Protein AF-A0A286PH10-F1 (afdb_monomer_lite)

pLDDT: mean 78.56, std 25.86, range [19.11, 98.31]

Foldseek 3Di:
DAFAWDDAPDDCCVLQVVQVVQKDKKKFWQWAFDADDLLAKKFLYWHWDFPPDDQDWDQADADPDLQDAPDHDTHGWFWGTKDFCVLVVVADAPPQFGIKTKTWRLGAHPQFGDIGIDIDTDNPPDPRIDGDDGDDGPSRALLSRFHITHTNIDIDMATDALPPPPVSCVVCVVSQVVCCVVPVDHCRQENHGFDAKMAFHDDDDPDRDDFDAAPPPRHTAGAGIEHAQWRHDPRHCVGRQTPVLADPDDGLVPDDPVSSCSRTGRPSSPPPPPDDDDDPDDPDDPPPPPDDDRDRDQPQHQPDPPPPCPDDDDDDDDDDGHGYGYHYDDDDDDD

InterPro domains:
  IPR035948 YwqG-like superfamily [SSF103032] (17-231)

Secondary structure (DSSP, 8-state):
----PPPPSS-HHHH-GGGGGG-EEEEE---EE----TTS-EESS--EEETTSPPPEE-S---SSTTS-SSSSPEEPEEEEEEEGGG-TTS-PPTT--EEEEEEESS--TTTSS-EEEEEEE-TT-TTEEEPP----TT--GGGSPPPEE---EEEEE--STTS-HHHHHHHHHHHHHHHHHHS--IIIIISSPPSSEEES-PPPSSS----B-TTT-PBPEEEEEEES-SS-TTTHHHHS-GGGS-SSS-GGGS-HHHHHHHHS-GGGGTTSSS----S---SS-SS------PPPP-------------------------EEEEEE------

Organism: Streptomyces olivochromogenes (NCBI:txid1963)

Structure (mmCIF, N/CA/C/O backbone):
data_AF-A0A286PH10-F1
#
_entry.id   AF-A0A286PH10-F1
#
loop_
_atom_site.group_PDB
_atom_site.id
_atom_site.type_symbol
_atom_site.label_atom_id
_atom_site.label_alt_id
_atom_site.label_comp_id
_atom_site.label_asym_id
_atom_site.label_entity_id
_atom_site.label_seq_id
_atom_site.pdbx_PDB_ins_code
_atom_site.Cartn_x
_atom_site.Cartn_y
_atom_site.Cartn_z
_atom_site.occupancy
_atom_site.B_iso_or_equiv
_atom_site.auth_seq_id
_atom_site.auth_comp_id
_atom_site.auth_asym_id
_atom_site.auth_atom_id
_atom_site.pdbx_PDB_model_num
ATOM 1 N N . MET A 1 1 ? 12.482 -10.992 9.904 1.00 77.81 1 MET A N 1
ATOM 2 C CA . MET A 1 1 ? 11.546 -11.483 10.946 1.00 77.81 1 MET A CA 1
ATOM 3 C C . MET A 1 1 ? 10.158 -11.033 10.538 1.00 77.81 1 MET A C 1
ATOM 5 O O . MET A 1 1 ? 10.087 -10.042 9.829 1.00 77.81 1 MET A O 1
ATOM 9 N N . ALA A 1 2 ? 9.092 -11.729 10.937 1.00 91.62 2 ALA A N 1
ATOM 10 C CA . ALA A 1 2 ? 7.739 -11.249 10.656 1.00 91.62 2 ALA A CA 1
ATOM 11 C C . ALA A 1 2 ? 7.510 -9.843 11.245 1.00 91.62 2 ALA A C 1
ATOM 13 O O . ALA A 1 2 ? 8.276 -9.377 12.101 1.00 91.62 2 ALA A O 1
ATOM 14 N N . ARG A 1 3 ? 6.493 -9.162 10.721 1.00 94.38 3 ARG A N 1
ATOM 15 C CA . ARG A 1 3 ? 6.018 -7.869 11.200 1.00 94.38 3 ARG A CA 1
ATOM 16 C C . ARG A 1 3 ? 4.541 -8.016 11.483 1.00 94.38 3 ARG A C 1
ATOM 18 O O . ARG A 1 3 ? 3.803 -8.456 10.606 1.00 94.38 3 ARG A O 1
ATOM 25 N N . THR A 1 4 ? 4.176 -7.729 12.724 1.00 96.25 4 THR A N 1
ATOM 26 C CA . THR A 1 4 ? 2.851 -8.022 13.249 1.00 96.25 4 THR A CA 1
ATOM 27 C C . THR A 1 4 ? 2.241 -6.751 13.805 1.00 96.25 4 THR A C 1
ATOM 29 O O . THR A 1 4 ? 2.779 -6.143 14.733 1.00 96.25 4 THR A O 1
ATOM 32 N N . THR A 1 5 ? 1.103 -6.351 13.258 1.00 95.00 5 THR A N 1
ATOM 33 C CA . THR A 1 5 ? 0.276 -5.274 13.781 1.00 95.00 5 THR A CA 1
ATOM 34 C C . THR A 1 5 ? -0.242 -5.669 15.174 1.00 95.00 5 THR A C 1
ATOM 36 O O . THR A 1 5 ? -0.754 -6.780 15.349 1.00 95.00 5 THR A O 1
ATOM 39 N N . PRO A 1 6 ? -0.132 -4.791 16.190 1.00 94.38 6 PRO A N 1
ATOM 40 C CA . PRO A 1 6 ? -0.720 -5.010 17.504 1.00 94.38 6 PRO A CA 1
ATOM 41 C C . PRO A 1 6 ? -2.209 -5.384 17.436 1.00 94.38 6 PRO A C 1
ATOM 43 O O . PRO A 1 6 ? -2.925 -4.925 16.540 1.00 94.38 6 PRO A O 1
ATOM 46 N N . PRO A 1 7 ? -2.722 -6.173 18.399 1.00 94.00 7 PRO A N 1
ATOM 47 C CA . PRO A 1 7 ? -4.156 -6.402 18.513 1.00 94.00 7 PRO A CA 1
ATOM 48 C C . PRO A 1 7 ? -4.920 -5.076 18.533 1.00 94.00 7 PRO A C 1
ATOM 50 O O . PRO A 1 7 ? -4.507 -4.128 19.206 1.00 94.00 7 PRO A O 1
ATOM 53 N N . ARG A 1 8 ? -6.041 -5.011 17.804 1.00 93.88 8 ARG A N 1
ATOM 54 C CA . ARG A 1 8 ? -6.875 -3.805 17.772 1.00 93.88 8 ARG A CA 1
ATOM 55 C C . ARG A 1 8 ? -7.295 -3.441 19.206 1.00 93.88 8 ARG A C 1
ATOM 57 O O . ARG A 1 8 ? -7.771 -4.322 19.925 1.00 93.88 8 ARG A O 1
ATOM 64 N N . PRO A 1 9 ? -7.147 -2.172 19.627 1.00 94.31 9 PRO A N 1
ATOM 65 C CA . PRO A 1 9 ? -7.432 -1.768 21.005 1.00 94.31 9 PRO A CA 1
ATOM 66 C C . PRO A 1 9 ? -8.926 -1.829 21.341 1.00 94.31 9 PRO A C 1
ATOM 68 O O . PRO A 1 9 ? -9.290 -1.922 22.510 1.00 94.31 9 PRO A O 1
ATOM 71 N N . LEU A 1 10 ? -9.783 -1.770 20.318 1.00 96.81 10 LEU A N 1
ATOM 72 C CA . LEU A 1 10 ? -11.236 -1.791 20.410 1.00 96.81 10 LEU A CA 1
ATOM 73 C C . LEU A 1 10 ? -11.818 -2.615 19.254 1.00 96.81 10 LEU A C 1
ATOM 75 O O . LEU A 1 10 ? -11.237 -2.670 18.166 1.00 96.81 10 LEU A O 1
ATOM 79 N N . ASP A 1 11 ? -12.983 -3.222 19.480 1.00 96.94 11 ASP A N 1
ATOM 80 C CA . ASP A 1 11 ? -13.738 -3.919 18.438 1.00 96.94 11 ASP A CA 1
ATOM 81 C C . ASP A 1 11 ? -14.626 -2.931 17.666 1.00 96.94 11 ASP A C 1
ATOM 83 O O . ASP A 1 11 ? -15.676 -2.498 18.145 1.00 96.94 11 ASP A O 1
ATOM 87 N N . VAL A 1 12 ? -14.181 -2.581 16.458 1.00 97.44 12 VAL A N 1
ATOM 88 C CA . VAL A 1 12 ? -14.827 -1.584 15.595 1.00 97.44 12 VAL A CA 1
ATOM 89 C C . VAL A 1 12 ? -16.257 -1.972 15.231 1.00 97.44 12 VAL A C 1
ATOM 91 O O . VAL A 1 12 ? -17.120 -1.105 15.233 1.00 97.44 12 VAL A O 1
ATOM 94 N N . GLU A 1 13 ? -16.544 -3.242 14.949 1.00 97.94 13 GLU A N 1
ATOM 95 C CA . GLU A 1 13 ? -17.880 -3.645 14.481 1.00 97.94 13 GLU A CA 1
ATOM 96 C C . GLU A 1 13 ? -18.872 -3.824 15.623 1.00 97.94 13 GLU A C 1
ATOM 98 O O . GLU A 1 13 ? -20.070 -3.632 15.428 1.00 97.94 13 GLU A O 1
ATOM 103 N N . THR A 1 14 ? -18.389 -4.133 16.827 1.00 97.69 14 THR A N 1
ATOM 104 C CA . THR A 1 14 ? -19.230 -4.073 18.028 1.00 97.69 14 THR A CA 1
ATOM 105 C C . THR A 1 14 ? -19.607 -2.625 18.351 1.00 97.69 14 THR A C 1
ATOM 107 O O . THR A 1 14 ? -20.750 -2.352 18.717 1.00 97.69 14 THR A O 1
ATOM 110 N N . LEU A 1 15 ? -18.664 -1.686 18.203 1.00 97.44 15 LEU A N 1
ATOM 111 C CA . LEU A 1 15 ? -18.896 -0.267 18.481 1.00 97.44 15 LEU A CA 1
ATOM 112 C C . LEU A 1 15 ? -19.689 0.436 17.382 1.00 97.44 15 LEU A C 1
ATOM 114 O O . LEU A 1 15 ? -20.492 1.307 17.704 1.00 97.44 15 LEU A O 1
ATOM 118 N N . PHE A 1 16 ? -19.480 0.061 16.119 1.00 97.88 16 PHE A N 1
ATOM 119 C CA . PHE A 1 16 ? -20.054 0.677 14.920 1.00 97.88 16 PHE A CA 1
ATOM 120 C C . PHE A 1 16 ? -20.497 -0.399 13.912 1.00 97.88 16 PHE A C 1
ATOM 122 O O . PHE A 1 16 ? -19.851 -0.593 12.880 1.00 97.88 16 PHE A O 1
ATOM 129 N N . PRO A 1 17 ? -21.598 -1.127 14.170 1.00 98.00 17 PRO A N 1
ATOM 130 C CA . PRO A 1 17 ? -22.065 -2.186 13.269 1.00 98.00 17 PRO A CA 1
ATOM 131 C C . PRO A 1 17 ? -22.282 -1.728 11.818 1.00 98.00 17 PRO A C 1
ATOM 133 O O . PRO A 1 17 ? -22.161 -2.518 10.884 1.00 98.00 17 PRO A O 1
ATOM 136 N N . GLU A 1 18 ? -22.572 -0.444 11.617 1.00 97.81 18 GLU A N 1
ATOM 137 C CA . GLU A 1 18 ? -22.784 0.190 10.320 1.00 97.81 18 GLU A CA 1
ATOM 138 C C . GLU A 1 18 ? -21.546 0.097 9.408 1.00 97.81 18 GLU A C 1
ATOM 140 O O . GLU A 1 18 ? -21.691 -0.040 8.189 1.00 97.81 18 GLU A O 1
ATOM 145 N N . VAL A 1 19 ? -20.328 0.086 9.974 1.00 97.69 19 VAL A N 1
ATOM 146 C CA . VAL A 1 19 ? -19.096 -0.003 9.171 1.00 97.69 19 VAL A CA 1
ATOM 147 C C . VAL A 1 19 ? -18.759 -1.429 8.725 1.00 97.69 19 VAL A C 1
ATOM 149 O O . VAL A 1 19 ? -17.937 -1.605 7.825 1.00 97.69 19 VAL A O 1
ATOM 152 N N . ALA A 1 20 ? -19.413 -2.453 9.288 1.00 97.44 20 ALA A N 1
ATOM 153 C CA . ALA A 1 20 ? -19.105 -3.860 9.012 1.00 97.44 20 ALA A CA 1
ATOM 154 C C . ALA A 1 20 ? -19.271 -4.227 7.527 1.00 97.44 20 ALA A C 1
ATOM 156 O O . ALA A 1 20 ? -18.501 -5.010 6.971 1.00 97.44 20 ALA A O 1
ATOM 157 N N . SER A 1 21 ? -20.242 -3.608 6.845 1.00 96.88 21 SER A N 1
ATOM 158 C CA . SER A 1 21 ? -20.469 -3.811 5.405 1.00 96.88 21 SER A CA 1
ATOM 159 C C . SER A 1 21 ? -19.348 -3.258 4.513 1.00 96.88 21 SER A C 1
ATOM 161 O O . SER A 1 21 ? -19.252 -3.630 3.343 1.00 96.88 21 SER A O 1
ATOM 163 N N . TYR A 1 22 ? -18.475 -2.416 5.071 1.00 97.25 22 TYR A N 1
ATOM 164 C CA . TYR A 1 22 ? -17.324 -1.818 4.400 1.00 97.25 22 TYR A CA 1
ATOM 165 C C . TYR A 1 22 ? -15.997 -2.460 4.821 1.00 97.25 22 TYR A C 1
ATOM 167 O O . TYR A 1 22 ? -14.931 -1.962 4.467 1.00 97.25 22 TYR A O 1
ATOM 175 N N . ARG A 1 23 ? -16.024 -3.562 5.576 1.00 97.31 23 ARG A N 1
ATOM 176 C CA . ARG A 1 23 ? -14.816 -4.304 5.936 1.00 97.31 23 ARG A CA 1
ATOM 177 C C . ARG A 1 23 ? -14.073 -4.754 4.674 1.00 97.31 23 ARG A C 1
ATOM 179 O O . ARG A 1 23 ? -14.645 -5.429 3.817 1.00 97.31 23 ARG A O 1
ATOM 186 N N . LYS A 1 24 ? -12.769 -4.482 4.604 1.00 96.19 24 LYS A N 1
ATOM 187 C CA . LYS A 1 24 ? -11.874 -5.083 3.604 1.00 96.19 24 LYS A CA 1
ATOM 188 C C . LYS A 1 24 ? -10.690 -5.780 4.259 1.00 96.19 24 LYS A C 1
ATOM 190 O O . LYS A 1 24 ? -10.107 -5.281 5.217 1.00 96.19 24 LYS A O 1
ATOM 195 N N . THR A 1 25 ? -10.303 -6.922 3.699 1.00 96.00 25 THR A N 1
ATOM 196 C CA . THR A 1 25 ? -8.991 -7.518 3.964 1.00 96.00 25 THR A CA 1
ATOM 197 C C . THR A 1 25 ? -7.942 -6.778 3.143 1.00 96.00 25 THR A C 1
ATOM 199 O O . THR A 1 25 ? -8.158 -6.466 1.969 1.00 96.00 25 THR A O 1
ATOM 202 N N . VAL A 1 26 ? -6.811 -6.483 3.767 1.00 95.88 26 VAL A N 1
ATOM 203 C CA . VAL A 1 26 ? -5.678 -5.795 3.150 1.00 95.88 26 VAL A CA 1
ATOM 204 C C . VAL A 1 26 ? -4.392 -6.500 3.559 1.00 95.88 26 VAL A C 1
ATOM 206 O O . VAL A 1 26 ? -4.319 -7.071 4.648 1.00 95.88 26 VAL A O 1
ATOM 209 N N . VAL A 1 27 ? -3.378 -6.460 2.698 1.00 97.31 27 VAL A N 1
ATOM 210 C CA . VAL A 1 27 ? -2.051 -6.991 3.018 1.00 97.31 27 VAL A CA 1
ATOM 211 C C . VAL A 1 27 ? -1.075 -5.834 3.201 1.00 97.31 27 VAL A C 1
ATOM 213 O O . VAL A 1 27 ? -0.716 -5.175 2.225 1.00 97.31 27 VAL A O 1
ATOM 216 N N . ARG A 1 28 ? -0.636 -5.577 4.435 1.00 96.38 28 ARG A N 1
ATOM 217 C CA . ARG A 1 28 ? 0.486 -4.667 4.720 1.00 96.38 28 ARG A CA 1
ATOM 218 C C . ARG A 1 28 ? 1.789 -5.368 4.353 1.00 96.38 28 ARG A C 1
ATOM 220 O O . ARG A 1 28 ? 1.943 -6.550 4.624 1.00 96.38 28 ARG A O 1
ATOM 227 N N . LEU A 1 29 ? 2.718 -4.664 3.709 1.00 95.88 29 LEU A N 1
ATOM 228 C CA . LEU A 1 29 ? 3.933 -5.270 3.143 1.00 95.88 29 LEU A CA 1
ATOM 229 C C . LEU A 1 29 ? 5.200 -5.052 3.979 1.00 95.88 29 LEU A C 1
ATOM 231 O O . LEU A 1 29 ? 6.206 -5.702 3.704 1.00 95.88 29 LEU A O 1
ATOM 235 N N . HIS A 1 30 ? 5.163 -4.153 4.967 1.00 94.81 30 HIS A N 1
ATOM 236 C CA . HIS A 1 30 ? 6.230 -3.919 5.952 1.00 94.81 30 HIS A CA 1
ATOM 237 C C . HIS A 1 30 ? 7.670 -3.981 5.387 1.00 94.81 30 HIS A C 1
ATOM 239 O O . HIS A 1 30 ? 8.450 -4.866 5.755 1.00 94.81 30 HIS A O 1
ATOM 245 N N . PRO A 1 31 ? 8.037 -3.076 4.461 1.00 93.38 31 PRO A N 1
ATOM 246 C CA . PRO A 1 31 ? 9.355 -3.088 3.834 1.00 93.38 31 PRO A CA 1
ATOM 247 C C . PRO A 1 31 ? 10.469 -2.839 4.859 1.00 93.38 31 PRO A C 1
ATOM 249 O O . PRO A 1 31 ? 10.414 -1.879 5.628 1.00 93.38 31 PRO A O 1
ATOM 252 N N . ARG A 1 32 ? 11.511 -3.672 4.849 1.00 91.50 32 ARG A N 1
ATOM 253 C CA . ARG A 1 32 ? 12.726 -3.500 5.664 1.00 91.50 32 ARG A CA 1
ATOM 254 C C . ARG A 1 32 ? 13.958 -3.558 4.780 1.00 91.50 32 ARG A C 1
ATOM 256 O O . ARG A 1 32 ? 14.021 -4.411 3.898 1.00 91.50 32 ARG A O 1
ATOM 263 N N . LEU A 1 33 ? 14.929 -2.679 5.032 1.00 91.00 33 LEU A N 1
ATOM 264 C CA . LEU A 1 33 ? 16.185 -2.646 4.280 1.00 91.00 33 LEU A CA 1
ATOM 265 C C . LEU A 1 33 ? 16.808 -4.048 4.219 1.00 91.00 33 LEU A C 1
ATOM 267 O O . LEU A 1 33 ? 16.911 -4.739 5.234 1.00 91.00 33 LEU A O 1
ATOM 271 N N . GLY A 1 34 ? 17.222 -4.464 3.028 1.00 90.94 34 GLY A N 1
ATOM 272 C CA . GLY A 1 34 ? 17.814 -5.778 2.816 1.00 90.94 34 GLY A CA 1
ATOM 273 C C . GLY A 1 34 ? 18.373 -5.938 1.409 1.00 90.94 34 GLY A C 1
ATOM 274 O O . GLY A 1 34 ? 18.450 -4.978 0.649 1.00 90.94 34 GLY A O 1
ATOM 275 N N . ASP A 1 35 ? 18.750 -7.164 1.058 1.00 93.44 35 ASP A N 1
ATOM 276 C CA . ASP A 1 35 ? 19.253 -7.512 -0.275 1.00 93.44 35 ASP A CA 1
ATOM 277 C C . ASP A 1 35 ? 18.381 -8.621 -0.890 1.00 93.44 35 ASP A C 1
ATOM 279 O O . ASP A 1 35 ? 18.780 -9.786 -0.914 1.00 93.44 35 ASP A O 1
ATOM 283 N N . PRO A 1 36 ? 17.135 -8.299 -1.292 1.00 95.62 36 PRO A N 1
ATOM 284 C CA . PRO A 1 36 ? 16.237 -9.270 -1.894 1.00 95.62 36 PRO A CA 1
ATOM 285 C C . PRO A 1 36 ? 16.745 -9.679 -3.277 1.00 95.62 36 PRO A C 1
ATOM 287 O O . PRO A 1 36 ? 17.219 -8.859 -4.070 1.00 95.62 36 PRO A O 1
ATOM 290 N N . SER A 1 37 ? 16.575 -10.952 -3.606 1.00 95.56 37 SER A N 1
ATOM 291 C CA . SER A 1 37 ? 16.787 -11.446 -4.958 1.00 95.56 37 SER A CA 1
ATOM 292 C C . SER A 1 37 ? 15.633 -11.043 -5.880 1.00 95.56 37 SER A C 1
ATOM 294 O O . SER A 1 37 ? 14.511 -10.779 -5.450 1.00 95.56 37 SER A O 1
ATOM 296 N N . ALA A 1 38 ? 15.868 -11.085 -7.195 1.00 96.25 38 ALA A N 1
ATOM 297 C CA . ALA A 1 38 ? 14.808 -10.834 -8.173 1.00 96.25 38 ALA A CA 1
ATOM 298 C C . ALA A 1 38 ? 13.718 -11.922 -8.171 1.00 96.25 38 ALA A C 1
ATOM 300 O O . ALA A 1 38 ? 12.718 -11.767 -8.855 1.00 96.25 38 ALA A O 1
ATOM 301 N N . ARG A 1 39 ? 13.888 -13.037 -7.452 1.00 96.06 39 ARG A N 1
ATOM 302 C CA . ARG A 1 39 ? 12.877 -14.104 -7.347 1.00 96.06 39 ARG A CA 1
ATOM 303 C C . ARG A 1 39 ? 12.053 -14.018 -6.063 1.00 96.06 39 ARG A C 1
ATOM 305 O O . ARG A 1 39 ? 11.348 -14.962 -5.733 1.00 96.06 39 ARG A O 1
ATOM 312 N N . GLU A 1 40 ? 12.133 -12.889 -5.369 1.00 96.81 40 GLU A N 1
ATOM 313 C CA . GLU A 1 40 ? 11.354 -12.592 -4.174 1.00 96.81 40 GLU A CA 1
ATOM 314 C C . GLU A 1 40 ? 10.480 -11.355 -4.402 1.00 96.81 40 GLU A C 1
ATOM 316 O O . GLU A 1 40 ? 10.773 -10.493 -5.245 1.00 96.81 40 GLU A O 1
ATOM 321 N N . SER A 1 41 ? 9.395 -11.265 -3.637 1.00 97.94 41 SER A N 1
ATOM 322 C CA . SER A 1 41 ? 8.635 -10.028 -3.520 1.00 97.94 41 SER A CA 1
ATOM 323 C C . SER A 1 41 ? 9.479 -8.983 -2.791 1.00 97.94 41 SER A C 1
ATOM 325 O O . SER A 1 41 ? 9.999 -9.236 -1.704 1.00 97.94 41 SER A O 1
ATOM 327 N N . SER A 1 42 ? 9.645 -7.807 -3.389 1.00 96.81 42 SER A N 1
ATOM 328 C CA . SER A 1 42 ? 10.526 -6.763 -2.866 1.00 96.81 42 SER A CA 1
ATOM 329 C C . SER A 1 42 ? 10.083 -5.364 -3.271 1.00 96.81 42 SER A C 1
ATOM 331 O O . SER A 1 42 ? 9.431 -5.170 -4.298 1.00 96.81 42 SER A O 1
ATOM 333 N N . LEU A 1 43 ? 10.472 -4.375 -2.466 1.00 95.00 43 LEU A N 1
ATOM 334 C CA . LEU A 1 43 ? 10.356 -2.951 -2.786 1.00 95.00 43 LEU A CA 1
ATOM 335 C C . LEU A 1 43 ? 11.754 -2.399 -3.076 1.00 95.00 43 LEU A C 1
ATOM 337 O O . LEU A 1 43 ? 12.689 -2.712 -2.349 1.00 95.00 43 LEU A O 1
ATOM 341 N N . GLY A 1 44 ? 11.932 -1.647 -4.164 1.00 92.44 44 GLY A N 1
ATOM 342 C CA . GLY A 1 44 ? 13.238 -1.121 -4.606 1.00 92.44 44 GLY A CA 1
ATOM 343 C C . GLY A 1 44 ? 14.288 -2.180 -4.981 1.00 92.44 44 GLY A C 1
ATOM 344 O O . GLY A 1 44 ? 15.432 -1.859 -5.323 1.00 92.44 44 GLY A O 1
ATOM 345 N N . GLY A 1 45 ? 13.927 -3.462 -4.898 1.00 93.50 45 GLY A N 1
ATOM 346 C CA . GLY A 1 45 ? 14.766 -4.603 -5.236 1.00 93.50 45 GLY A CA 1
ATOM 347 C C . GLY A 1 45 ? 14.970 -4.775 -6.743 1.00 93.50 45 GLY A C 1
ATOM 348 O O . GLY A 1 45 ? 14.376 -4.059 -7.556 1.00 93.50 45 GLY A O 1
ATOM 349 N N . PRO A 1 46 ? 15.867 -5.687 -7.148 1.00 94.69 46 PRO A N 1
ATOM 350 C CA . PRO A 1 46 ? 15.944 -6.109 -8.538 1.00 94.69 46 PRO A CA 1
ATOM 351 C C . PRO A 1 46 ? 14.621 -6.765 -8.958 1.00 94.69 46 PRO A C 1
ATOM 353 O O . PRO A 1 46 ? 13.965 -7.431 -8.161 1.00 94.69 46 PRO A O 1
ATOM 356 N N . VAL A 1 47 ? 14.248 -6.600 -10.225 1.00 96.75 47 VAL A N 1
ATOM 357 C CA . VAL A 1 47 ? 13.017 -7.175 -10.786 1.00 96.75 47 VAL A CA 1
ATOM 358 C C . VAL A 1 47 ? 13.347 -8.150 -11.906 1.00 96.75 47 VAL A C 1
ATOM 360 O O . VAL A 1 47 ? 14.394 -8.041 -12.548 1.00 96.75 47 VAL A O 1
ATOM 363 N N . LEU A 1 48 ? 12.457 -9.105 -12.150 1.00 97.88 48 LEU A N 1
ATOM 364 C CA . LEU A 1 48 ? 12.523 -9.979 -13.315 1.00 97.88 48 LEU A CA 1
ATOM 365 C C . LEU A 1 48 ? 12.056 -9.231 -14.562 1.00 97.88 48 LEU A C 1
ATOM 367 O O . LEU A 1 48 ? 10.940 -8.732 -14.600 1.00 97.88 48 LEU A O 1
ATOM 371 N N . TRP A 1 49 ? 12.863 -9.182 -15.611 1.00 97.62 49 TRP A N 1
ATOM 372 C CA . TRP A 1 49 ? 12.458 -8.577 -16.876 1.00 97.62 49 TRP A CA 1
ATOM 373 C C . TRP A 1 49 ? 12.722 -9.532 -18.041 1.00 97.62 49 TRP A C 1
ATOM 375 O O . TRP A 1 49 ? 13.755 -10.211 -18.026 1.00 97.62 49 TRP A O 1
ATOM 385 N N . PRO A 1 50 ? 11.822 -9.624 -19.038 1.00 96.44 50 PRO A N 1
ATOM 386 C CA . PRO A 1 50 ? 12.058 -10.457 -20.213 1.00 96.44 50 PRO A CA 1
ATOM 387 C C . PRO A 1 50 ? 13.246 -9.934 -21.024 1.00 96.44 50 PRO A C 1
ATOM 389 O O . PRO A 1 50 ? 13.301 -8.742 -21.325 1.00 96.44 50 PRO A O 1
ATOM 392 N N . LEU A 1 51 ? 14.178 -10.800 -21.433 1.00 95.31 51 LEU A N 1
ATOM 393 C CA . LEU A 1 51 ? 15.291 -10.388 -22.304 1.00 95.31 51 LEU A CA 1
ATOM 394 C C . LEU A 1 51 ? 14.809 -9.920 -23.682 1.00 95.31 51 LEU A C 1
ATOM 396 O O . LEU A 1 51 ? 15.473 -9.112 -24.333 1.00 95.31 51 LEU A O 1
ATOM 400 N N . SER A 1 52 ? 13.670 -10.440 -24.135 1.00 94.56 52 SER A N 1
ATOM 401 C CA . SER A 1 52 ? 13.049 -10.066 -25.406 1.00 94.56 52 SER A CA 1
ATOM 402 C C . SER A 1 52 ? 12.378 -8.687 -25.389 1.00 94.56 52 SER A C 1
ATOM 404 O O . SER A 1 52 ? 12.094 -8.139 -26.458 1.00 94.56 52 SER A O 1
ATOM 406 N N . GLU A 1 53 ? 12.146 -8.101 -24.211 1.00 94.88 53 GLU A N 1
ATOM 407 C CA . GLU A 1 53 ? 11.501 -6.799 -24.064 1.00 94.88 53 GLU A CA 1
ATOM 408 C C . GLU A 1 53 ? 12.530 -5.707 -23.725 1.00 94.88 53 GLU A C 1
ATOM 410 O O . GLU A 1 53 ? 13.267 -5.831 -22.744 1.00 94.88 53 GLU A O 1
ATOM 415 N N . PRO A 1 54 ? 12.574 -4.586 -24.471 1.00 94.75 54 PRO A N 1
ATOM 416 C CA . PRO A 1 54 ? 13.414 -3.462 -24.083 1.00 94.75 54 PRO A CA 1
ATOM 417 C C . PRO A 1 54 ? 12.946 -2.892 -22.741 1.00 94.75 54 PRO A C 1
ATOM 419 O O . PRO A 1 54 ? 11.751 -2.877 -22.439 1.00 94.75 54 PRO A O 1
ATOM 422 N N . TRP A 1 55 ? 13.890 -2.378 -21.954 1.00 96.19 55 TRP A N 1
ATOM 423 C CA . TRP A 1 55 ? 13.558 -1.695 -20.708 1.00 96.19 55 TRP A CA 1
ATOM 424 C C . TRP A 1 55 ? 12.653 -0.478 -20.982 1.00 96.19 55 TRP A C 1
ATOM 426 O O . TRP A 1 55 ? 12.920 0.268 -21.935 1.00 96.19 55 TRP A O 1
ATOM 436 N N . PRO A 1 56 ? 11.595 -0.247 -20.186 1.00 95.81 56 PRO A N 1
ATOM 437 C CA . PRO A 1 56 ? 10.655 0.829 -20.446 1.00 95.81 56 PRO A CA 1
ATOM 438 C C . PRO A 1 56 ? 11.259 2.187 -20.091 1.00 95.81 56 PRO A C 1
ATOM 440 O O . PRO A 1 56 ? 12.055 2.329 -19.157 1.00 95.81 56 PRO A O 1
ATOM 443 N N . HIS A 1 57 ? 10.868 3.196 -20.863 1.00 95.00 57 HIS A N 1
ATOM 444 C CA . HIS A 1 57 ? 11.302 4.572 -20.683 1.00 95.00 57 HIS A CA 1
ATOM 445 C C . HIS A 1 57 ? 10.091 5.502 -20.652 1.00 95.00 57 HIS A C 1
ATOM 447 O O . HIS A 1 57 ? 9.119 5.310 -21.379 1.00 95.00 57 HIS A O 1
ATOM 453 N N . CYS A 1 58 ? 10.186 6.527 -19.817 1.00 91.94 58 CYS A N 1
ATOM 454 C CA . CYS A 1 58 ? 9.292 7.663 -19.804 1.00 91.94 58 CYS A CA 1
ATOM 455 C C . CYS A 1 58 ? 9.671 8.639 -20.923 1.00 91.94 58 CYS A C 1
ATOM 457 O O . CYS A 1 58 ? 10.829 9.048 -21.031 1.00 91.94 58 CYS A O 1
ATOM 459 N N . GLU A 1 59 ? 8.669 9.028 -21.711 1.00 89.12 59 GLU A N 1
ATOM 460 C CA . GLU A 1 59 ? 8.774 10.029 -22.778 1.00 89.12 59 GLU A CA 1
ATOM 461 C C . GLU A 1 59 ? 7.814 11.217 -22.571 1.00 89.12 59 GLU A C 1
ATOM 463 O O . GLU A 1 59 ? 7.710 12.068 -23.450 1.00 89.12 59 GLU A O 1
ATOM 468 N N . ASP A 1 60 ? 7.095 11.286 -21.441 1.00 86.12 60 ASP A N 1
ATOM 469 C CA . ASP A 1 60 ? 6.119 12.366 -21.222 1.00 86.12 60 ASP A CA 1
ATOM 470 C C . ASP A 1 60 ? 6.822 13.665 -20.792 1.00 86.12 60 ASP A C 1
ATOM 472 O O . ASP A 1 60 ? 7.994 13.686 -20.400 1.00 86.12 60 ASP A O 1
ATOM 476 N N . ASP A 1 61 ? 6.068 14.760 -20.833 1.00 83.44 61 ASP A N 1
ATOM 477 C CA . ASP A 1 61 ? 6.536 16.073 -20.415 1.00 83.44 61 ASP A CA 1
ATOM 478 C C . ASP A 1 61 ? 6.717 16.163 -18.893 1.00 83.44 61 ASP A C 1
ATOM 480 O O . ASP A 1 61 ? 5.915 15.657 -18.102 1.00 83.44 61 ASP A O 1
ATOM 484 N N . HIS A 1 62 ? 7.779 16.863 -18.492 1.00 84.62 62 HIS A N 1
ATOM 485 C CA . HIS A 1 62 ? 8.116 17.126 -17.096 1.00 84.62 62 HIS A CA 1
ATOM 486 C C . HIS A 1 62 ? 8.064 18.639 -16.847 1.00 84.62 62 HIS A C 1
ATOM 488 O O . HIS A 1 62 ? 8.586 19.409 -17.667 1.00 84.62 62 HIS A O 1
ATOM 494 N N . PRO A 1 63 ? 7.490 19.088 -15.719 1.00 79.44 63 PRO A N 1
ATOM 495 C CA . PRO A 1 63 ? 7.393 20.499 -15.401 1.00 79.44 63 PRO A CA 1
ATOM 496 C C . PRO A 1 63 ? 8.785 21.056 -15.165 1.00 79.44 63 PRO A C 1
ATOM 498 O O . PRO A 1 63 ? 9.653 20.333 -14.689 1.00 79.44 63 PRO A O 1
ATOM 501 N N . ARG A 1 64 ? 9.014 22.340 -15.461 1.00 77.31 64 ARG A N 1
ATOM 502 C CA . ARG A 1 64 ? 10.303 23.017 -15.217 1.00 77.31 64 ARG A CA 1
ATOM 503 C C . ARG A 1 64 ? 10.449 23.418 -13.744 1.00 77.31 64 ARG A C 1
ATOM 505 O O . ARG A 1 64 ? 10.241 24.575 -13.386 1.00 77.31 64 ARG A O 1
ATOM 512 N N . THR A 1 65 ? 10.807 22.463 -12.896 1.00 73.94 65 THR A N 1
ATOM 513 C CA . THR A 1 65 ? 11.020 22.614 -11.451 1.00 73.94 65 THR A CA 1
ATOM 514 C C . THR A 1 65 ? 12.424 22.139 -11.059 1.00 73.94 65 THR A C 1
ATOM 516 O O . THR A 1 65 ? 13.219 21.712 -11.892 1.00 73.94 65 THR A O 1
ATOM 519 N N . ALA A 1 66 ? 12.761 22.202 -9.767 1.00 68.19 66 ALA A N 1
ATOM 520 C CA . ALA A 1 66 ? 13.994 21.593 -9.259 1.00 68.19 66 ALA A CA 1
ATOM 521 C C . ALA A 1 66 ? 14.001 20.051 -9.363 1.00 68.19 66 ALA A C 1
ATOM 523 O O . ALA A 1 66 ? 15.050 19.445 -9.163 1.00 68.19 66 ALA A O 1
ATOM 524 N N . PHE A 1 67 ? 12.853 19.441 -9.678 1.00 68.75 67 PHE A N 1
ATOM 525 C CA . PHE A 1 67 ? 12.646 17.996 -9.815 1.00 68.75 67 PHE A CA 1
ATOM 526 C C . PHE A 1 67 ? 12.428 17.579 -11.275 1.00 68.75 67 PHE A C 1
ATOM 528 O O . PHE A 1 67 ? 11.937 16.485 -11.543 1.00 68.75 67 PHE A O 1
ATOM 535 N N . SER A 1 68 ? 12.778 18.447 -12.230 1.00 78.94 68 SER A N 1
ATOM 536 C CA . SER A 1 68 ? 12.850 18.079 -13.643 1.00 78.94 68 SER A CA 1
ATOM 537 C C . SER A 1 68 ? 14.074 17.213 -13.930 1.00 78.94 68 SER A C 1
ATOM 539 O O . SER A 1 68 ? 15.124 17.403 -13.306 1.00 78.94 68 SER A O 1
ATOM 541 N N . PRO A 1 69 ? 14.013 16.362 -14.965 1.00 80.19 69 PRO A N 1
ATOM 542 C CA . PRO A 1 69 ? 15.209 15.744 -15.511 1.00 80.19 69 PRO A CA 1
ATOM 543 C C . PRO A 1 69 ? 16.219 16.815 -15.979 1.00 80.19 69 PRO A C 1
ATOM 545 O O . PRO A 1 69 ? 15.830 17.820 -16.584 1.00 80.19 69 PRO A O 1
ATOM 548 N N . PRO A 1 70 ? 17.531 16.618 -15.737 1.00 75.94 70 PRO A N 1
ATOM 549 C CA . PRO A 1 70 ? 18.565 17.599 -16.083 1.00 75.94 70 PRO A CA 1
ATOM 550 C C . PRO A 1 70 ? 18.827 17.703 -17.593 1.00 75.94 70 PRO A C 1
ATOM 552 O O . PRO A 1 70 ? 19.417 18.679 -18.055 1.00 75.94 70 PRO A O 1
ATOM 555 N N . ALA A 1 71 ? 18.412 16.697 -18.363 1.00 72.31 71 ALA A N 1
ATOM 556 C CA . ALA A 1 71 ? 18.548 16.641 -19.810 1.00 72.31 71 ALA A CA 1
ATOM 557 C C . ALA A 1 71 ? 17.241 16.159 -20.449 1.00 72.31 71 ALA A C 1
ATOM 559 O O . ALA A 1 71 ? 16.460 15.443 -19.827 1.00 72.31 71 ALA A O 1
ATOM 560 N N . GLN A 1 72 ? 17.025 16.548 -21.706 1.00 69.81 72 GLN A N 1
ATOM 561 C CA . GLN A 1 72 ? 15.909 16.057 -22.513 1.00 69.81 72 GLN A CA 1
ATOM 562 C C . GLN A 1 72 ? 16.246 14.676 -23.083 1.00 69.81 72 GLN A C 1
ATOM 564 O O . GLN A 1 72 ? 17.376 14.446 -23.516 1.00 69.81 72 GLN A O 1
ATOM 569 N N . GLY A 1 73 ? 15.263 13.779 -23.113 1.00 79.06 73 GLY A N 1
ATOM 570 C CA . GLY A 1 73 ? 15.403 12.433 -23.663 1.00 79.06 73 GLY A CA 1
ATOM 571 C C . GLY A 1 73 ? 14.614 11.390 -22.869 1.00 79.06 73 GLY A C 1
ATOM 572 O O . GLY A 1 73 ? 14.040 11.722 -21.832 1.00 79.06 73 GLY A O 1
ATOM 573 N N . PRO A 1 74 ? 14.581 10.136 -23.352 1.00 87.50 74 PRO A N 1
ATOM 574 C CA . PRO A 1 74 ? 13.875 9.053 -22.682 1.00 87.50 74 PRO A CA 1
ATOM 575 C C . PRO A 1 74 ? 14.508 8.758 -21.317 1.00 87.50 74 PRO A C 1
ATOM 577 O O . PRO A 1 74 ? 15.718 8.542 -21.211 1.00 87.50 74 PRO A O 1
ATOM 580 N N . ILE A 1 75 ? 13.686 8.720 -20.271 1.00 92.94 75 ILE A N 1
ATOM 581 C CA . ILE A 1 75 ? 14.129 8.445 -18.899 1.00 92.94 75 ILE A CA 1
ATOM 582 C C . ILE A 1 75 ? 13.825 6.984 -18.581 1.00 92.94 75 ILE A C 1
ATOM 584 O O . ILE A 1 75 ? 12.652 6.615 -18.590 1.00 92.94 75 ILE A O 1
ATOM 588 N N . PRO A 1 76 ? 14.820 6.131 -18.284 1.00 94.94 76 PRO A N 1
ATOM 589 C CA . PRO A 1 76 ? 14.527 4.748 -17.942 1.00 94.94 76 PRO A CA 1
ATOM 590 C C . PRO A 1 76 ? 13.717 4.711 -16.647 1.00 94.94 76 PRO A C 1
ATOM 592 O O . PRO A 1 76 ? 14.078 5.366 -15.664 1.00 94.94 76 PRO A O 1
ATOM 595 N N . LEU A 1 77 ? 12.624 3.947 -16.650 1.00 95.44 77 LEU A N 1
ATOM 596 C CA . LEU A 1 77 ? 11.815 3.793 -15.446 1.00 95.44 77 LEU A CA 1
ATOM 597 C C . LEU A 1 77 ? 12.618 3.047 -14.381 1.00 95.44 77 LEU A C 1
ATOM 599 O O . LEU A 1 77 ? 13.430 2.175 -14.699 1.00 95.44 77 LEU A O 1
ATOM 603 N N . VAL A 1 78 ? 12.386 3.377 -13.117 1.00 95.62 78 VAL A N 1
ATOM 604 C CA . VAL A 1 78 ? 13.029 2.698 -11.991 1.00 95.62 78 VAL A CA 1
ATOM 605 C C . VAL A 1 78 ? 12.087 1.639 -11.424 1.00 95.62 78 VAL A C 1
ATOM 607 O O . VAL A 1 78 ? 10.878 1.874 -11.374 1.00 95.62 78 VAL A O 1
ATOM 610 N N . PRO A 1 79 ? 12.599 0.465 -11.020 1.00 95.50 79 PRO A N 1
ATOM 611 C CA . PRO A 1 79 ? 11.789 -0.545 -10.360 1.00 95.50 79 PRO A CA 1
ATOM 612 C C . PRO A 1 79 ? 11.423 -0.097 -8.951 1.00 95.50 79 PRO A C 1
ATOM 614 O O . PRO A 1 79 ? 12.277 0.349 -8.186 1.00 95.50 79 PRO A O 1
ATOM 617 N N . VAL A 1 80 ? 10.145 -0.240 -8.614 1.00 95.06 80 VAL A N 1
ATOM 618 C CA . VAL A 1 80 ? 9.590 0.219 -7.340 1.00 95.06 80 VAL A CA 1
ATOM 619 C C . VAL A 1 80 ? 9.108 -0.948 -6.510 1.00 95.06 80 VAL A C 1
ATOM 621 O O . VAL A 1 80 ? 9.428 -1.030 -5.329 1.00 95.06 80 VAL A O 1
ATOM 624 N N . LEU A 1 81 ? 8.359 -1.862 -7.120 1.00 96.25 81 LEU A N 1
ATOM 625 C CA . LEU A 1 81 ? 7.783 -3.005 -6.431 1.00 96.25 81 LEU A CA 1
ATOM 626 C C . LEU A 1 81 ? 7.735 -4.208 -7.365 1.00 96.25 81 LEU A C 1
ATOM 628 O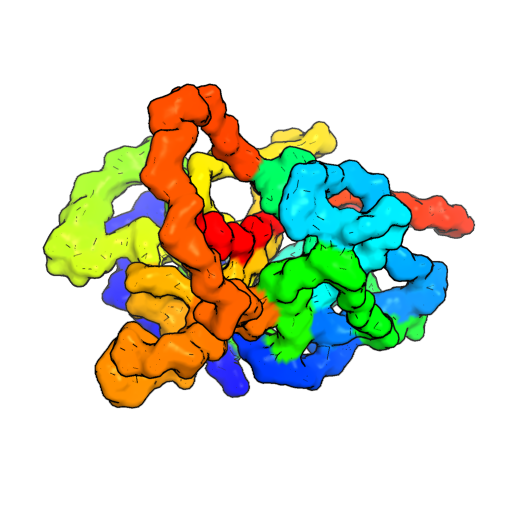 O . LEU A 1 81 ? 7.375 -4.081 -8.534 1.00 96.25 81 LEU A O 1
ATOM 632 N N . GLN A 1 82 ? 8.034 -5.377 -6.819 1.00 97.56 82 GLN A N 1
ATOM 633 C CA . GLN A 1 82 ? 7.719 -6.662 -7.413 1.00 97.56 82 GLN A CA 1
ATOM 634 C C . GLN A 1 82 ? 7.004 -7.519 -6.374 1.00 97.56 82 GLN A C 1
ATOM 636 O O . GLN A 1 82 ? 7.472 -7.618 -5.244 1.00 97.56 82 GLN A O 1
ATOM 641 N N . LEU A 1 83 ? 5.889 -8.136 -6.755 1.00 98.25 83 LEU A N 1
ATOM 642 C CA . LEU A 1 83 ? 5.094 -9.009 -5.900 1.00 98.25 83 LEU A CA 1
ATOM 643 C C . LEU A 1 83 ? 4.736 -10.297 -6.630 1.00 98.25 83 LEU A C 1
ATOM 645 O O . LEU A 1 83 ? 4.167 -10.259 -7.721 1.00 98.25 83 LEU A O 1
ATOM 649 N N . PHE A 1 84 ? 5.006 -11.425 -5.988 1.00 98.12 84 PHE A N 1
ATOM 650 C CA . PHE A 1 84 ? 4.496 -12.726 -6.389 1.00 98.12 84 PHE A CA 1
ATOM 651 C C . PHE A 1 84 ? 3.144 -12.987 -5.723 1.00 98.12 84 PHE A C 1
ATOM 653 O O . PHE A 1 84 ? 2.951 -12.689 -4.545 1.00 98.12 84 PHE A O 1
ATOM 660 N N . ALA A 1 85 ? 2.215 -13.599 -6.454 1.00 97.31 85 ALA A N 1
ATOM 661 C CA . ALA A 1 85 ? 0.869 -13.902 -5.968 1.00 97.31 85 ALA A CA 1
ATOM 662 C C . ALA A 1 85 ? 0.866 -14.762 -4.691 1.00 97.31 85 ALA A C 1
ATOM 664 O O . ALA A 1 85 ? -0.029 -14.630 -3.859 1.00 97.31 85 ALA A O 1
ATOM 665 N N . ALA A 1 86 ? 1.893 -15.600 -4.505 1.00 96.38 86 ALA A N 1
ATOM 666 C CA . ALA A 1 86 ? 2.070 -16.418 -3.307 1.00 96.38 86 ALA A CA 1
ATOM 667 C C . ALA A 1 86 ? 2.169 -15.590 -2.011 1.00 96.38 86 ALA A C 1
ATOM 669 O O . ALA A 1 86 ? 1.712 -16.047 -0.964 1.00 96.38 86 ALA A O 1
ATOM 670 N N . ASP A 1 87 ? 2.711 -14.372 -2.090 1.00 96.88 87 ASP A N 1
ATOM 671 C CA . ASP A 1 87 ? 2.907 -13.480 -0.941 1.00 96.88 87 ASP A CA 1
ATOM 672 C C . ASP A 1 87 ? 1.685 -12.588 -0.662 1.00 96.88 87 ASP A C 1
ATOM 674 O O . ASP A 1 87 ? 1.569 -12.001 0.414 1.00 96.88 87 ASP A O 1
ATOM 678 N N . VAL A 1 88 ? 0.747 -12.495 -1.612 1.00 95.94 88 VAL A N 1
ATOM 679 C CA . VAL A 1 88 ? -0.468 -11.665 -1.527 1.00 95.94 88 VAL A CA 1
ATOM 680 C C . VAL A 1 88 ? -1.705 -12.429 -2.027 1.00 95.94 88 VAL A C 1
ATOM 682 O O . VAL A 1 88 ? -2.319 -12.037 -3.019 1.00 95.94 88 VAL A O 1
ATOM 685 N N . PRO A 1 89 ? -2.134 -13.512 -1.351 1.00 91.38 89 PRO A N 1
ATOM 686 C CA . PRO A 1 89 ? -3.110 -14.443 -1.928 1.00 91.38 89 PRO A CA 1
ATOM 687 C C . PRO A 1 89 ? -4.528 -13.870 -2.061 1.00 91.38 89 PRO A C 1
ATOM 689 O O . PRO A 1 89 ? -5.350 -14.441 -2.771 1.00 91.38 89 PRO A O 1
ATOM 692 N N . ASP A 1 90 ? -4.825 -12.767 -1.367 1.00 89.88 90 ASP A N 1
ATOM 693 C CA . ASP A 1 90 ? -6.123 -12.085 -1.452 1.00 89.88 90 ASP A CA 1
ATOM 694 C C . ASP A 1 90 ? -6.176 -11.071 -2.605 1.00 89.88 90 ASP A C 1
ATOM 696 O O . ASP A 1 90 ? -7.246 -10.552 -2.927 1.00 89.88 90 ASP A O 1
ATOM 700 N N . LEU A 1 91 ? -5.031 -10.769 -3.232 1.00 90.44 91 LEU A N 1
ATOM 701 C CA . LEU A 1 91 ? -4.994 -9.920 -4.412 1.00 90.44 91 LEU A CA 1
ATOM 702 C C . LEU A 1 91 ? -5.420 -10.732 -5.638 1.00 90.44 91 LEU A C 1
ATOM 704 O O . LEU A 1 91 ? -4.848 -11.773 -5.950 1.00 90.44 91 LEU A O 1
ATOM 708 N N . ALA A 1 92 ? -6.393 -10.215 -6.384 1.00 89.38 92 ALA A N 1
ATOM 709 C CA . ALA A 1 92 ? -6.793 -10.806 -7.650 1.00 89.38 92 ALA A CA 1
ATOM 710 C C . ALA A 1 92 ? -5.769 -10.478 -8.749 1.00 89.38 92 ALA A C 1
ATOM 712 O O . ALA A 1 92 ? -5.651 -9.330 -9.177 1.00 89.38 92 ALA A O 1
ATOM 713 N N . PHE A 1 93 ? -5.074 -11.501 -9.241 1.00 91.06 93 PHE A N 1
ATOM 714 C CA . PHE A 1 93 ? -4.211 -11.397 -10.415 1.00 91.06 93 PHE A CA 1
ATOM 715 C C . PHE A 1 93 ? -5.015 -11.644 -11.698 1.00 91.06 93 PHE A C 1
ATOM 717 O O . PHE A 1 93 ? -5.943 -12.466 -11.691 1.00 91.06 93 PHE A O 1
ATOM 724 N N . PRO A 1 94 ? -4.672 -10.974 -12.814 1.00 91.56 94 PRO A N 1
ATOM 725 C CA . PRO A 1 94 ? -5.138 -11.347 -14.141 1.00 91.56 94 PRO A CA 1
ATOM 726 C C . PRO A 1 94 ? -4.893 -12.817 -14.480 1.00 91.56 94 PRO A C 1
ATOM 728 O O . PRO A 1 94 ? -3.940 -13.438 -14.008 1.00 91.56 94 PRO A O 1
ATOM 731 N N . SER A 1 95 ? -5.763 -13.382 -15.321 1.00 89.25 95 SER A N 1
ATOM 732 C CA . SER A 1 95 ? -5.651 -14.779 -15.748 1.00 89.25 95 SER A CA 1
ATOM 733 C C . SER A 1 95 ? -4.265 -15.082 -16.319 1.00 89.25 95 SER A C 1
ATOM 735 O O . SER A 1 95 ? -3.754 -14.317 -17.133 1.00 89.25 95 SER A O 1
ATOM 737 N N . ALA A 1 96 ? -3.698 -16.223 -15.914 1.00 92.94 96 ALA A N 1
ATOM 738 C CA . ALA A 1 96 ? -2.355 -16.668 -16.294 1.00 92.94 96 ALA A CA 1
ATOM 739 C C . ALA A 1 96 ? -1.218 -15.712 -15.881 1.00 92.94 96 ALA A C 1
ATOM 741 O O . ALA A 1 96 ? -0.173 -15.694 -16.521 1.00 92.94 96 ALA A O 1
ATOM 742 N N . THR A 1 97 ? -1.404 -14.925 -14.818 1.00 96.12 97 THR A N 1
ATOM 743 C CA . THR A 1 97 ? -0.335 -14.118 -14.215 1.00 96.12 97 THR A CA 1
ATOM 744 C C . THR A 1 97 ? -0.233 -14.396 -12.721 1.00 96.12 97 THR A C 1
ATOM 746 O O . THR A 1 97 ? -1.238 -14.650 -12.060 1.00 96.12 97 THR A O 1
ATOM 749 N N . ASP A 1 98 ? 0.983 -14.349 -12.197 1.00 97.69 98 ASP A N 1
ATOM 750 C CA . ASP A 1 98 ? 1.311 -14.529 -10.779 1.00 97.69 98 ASP A CA 1
ATOM 751 C C . ASP A 1 98 ? 2.424 -13.568 -10.317 1.00 97.69 98 ASP A C 1
ATOM 753 O O . ASP A 1 98 ? 2.888 -13.655 -9.182 1.00 97.69 98 ASP A O 1
ATOM 757 N N . LEU A 1 99 ? 2.830 -12.630 -11.181 1.00 97.81 99 LEU A N 1
ATOM 758 C CA . LEU A 1 99 ? 3.849 -11.621 -10.920 1.00 97.81 99 LEU A CA 1
ATOM 759 C C . LEU A 1 99 ? 3.318 -10.220 -11.257 1.00 97.81 99 LEU A C 1
ATOM 761 O O . LEU A 1 99 ? 2.961 -9.936 -12.400 1.00 97.81 99 LEU A O 1
ATOM 765 N N . LEU A 1 100 ? 3.289 -9.339 -10.258 1.00 97.94 100 LEU A N 1
ATOM 766 C CA . LEU A 1 100 ? 2.940 -7.924 -10.369 1.00 97.94 100 LEU A CA 1
ATOM 767 C C . LEU A 1 100 ? 4.212 -7.095 -10.222 1.00 97.94 100 LEU A C 1
ATOM 769 O O . LEU A 1 100 ? 4.955 -7.258 -9.257 1.00 97.94 100 LEU A O 1
ATOM 773 N N . GLN A 1 101 ? 4.447 -6.174 -11.148 1.00 97.62 101 GLN A N 1
ATOM 774 C CA . GLN A 1 101 ? 5.591 -5.271 -11.106 1.00 97.62 101 GLN A CA 1
ATOM 775 C C . GLN A 1 101 ? 5.133 -3.834 -11.291 1.00 97.62 101 GLN A C 1
ATOM 777 O O . GLN A 1 101 ? 4.306 -3.541 -12.155 1.00 97.62 101 GLN A O 1
ATOM 782 N N . VAL A 1 102 ? 5.699 -2.938 -10.491 1.00 97.00 102 VAL A N 1
ATOM 783 C CA . VAL A 1 102 ? 5.481 -1.497 -10.574 1.00 97.00 102 VAL A CA 1
ATOM 784 C C . VAL A 1 102 ? 6.822 -0.834 -10.821 1.00 97.00 102 VAL A C 1
ATOM 786 O O . VAL A 1 102 ? 7.765 -0.988 -10.040 1.00 97.00 102 VAL A O 1
ATOM 789 N N . LEU A 1 103 ? 6.899 -0.106 -11.924 1.00 96.06 103 LEU A N 1
ATOM 790 C CA . LEU A 1 103 ? 8.010 0.771 -12.263 1.00 96.06 103 LEU A CA 1
ATOM 791 C C . LEU A 1 103 ? 7.475 2.206 -12.279 1.00 96.06 103 LEU A C 1
ATOM 793 O O . LEU A 1 103 ? 6.281 2.405 -12.484 1.00 96.06 103 LEU A O 1
ATOM 797 N N . TRP A 1 104 ? 8.312 3.222 -12.089 1.00 94.06 104 TRP A N 1
ATOM 798 C CA . TRP A 1 104 ? 7.877 4.606 -12.311 1.00 94.06 104 TRP A CA 1
ATOM 799 C C . TRP A 1 104 ? 8.957 5.475 -12.941 1.00 94.06 104 TRP A C 1
ATOM 801 O O . TRP A 1 104 ? 10.144 5.143 -12.926 1.00 94.06 104 TRP A O 1
ATOM 811 N N . CYS A 1 105 ? 8.551 6.619 -13.481 1.00 93.00 105 CYS A N 1
ATOM 812 C CA . CYS A 1 105 ? 9.482 7.696 -13.788 1.00 93.00 105 CYS A CA 1
ATOM 813 C C . CYS A 1 105 ? 9.849 8.422 -12.482 1.00 93.00 105 CYS A C 1
ATOM 815 O O . CYS A 1 105 ? 8.932 8.852 -11.778 1.00 93.00 105 CYS A O 1
ATOM 817 N N . PRO A 1 106 ? 11.144 8.584 -12.146 1.00 91.12 106 PRO A N 1
ATOM 818 C CA . PRO A 1 106 ? 11.563 9.152 -10.866 1.00 91.12 106 PRO A CA 1
ATOM 819 C C . PRO A 1 106 ? 11.635 10.692 -10.867 1.00 91.12 106 PRO A C 1
ATOM 821 O O . PRO A 1 106 ? 12.492 11.282 -10.210 1.00 91.12 106 PRO A O 1
ATOM 824 N N . PHE A 1 107 ? 10.771 11.339 -11.648 1.00 88.38 107 PHE A N 1
ATOM 825 C CA . PHE A 1 107 ? 10.674 12.792 -11.777 1.00 88.38 107 PHE A CA 1
ATOM 826 C C . PHE A 1 107 ? 9.205 13.221 -11.746 1.00 88.38 107 PHE A C 1
ATOM 828 O O . PHE A 1 107 ? 8.307 12.427 -12.044 1.00 88.38 107 PHE A O 1
ATOM 835 N N . ASP A 1 108 ? 8.972 14.489 -11.415 1.00 84.31 108 ASP A N 1
ATOM 836 C CA . ASP A 1 108 ? 7.630 15.069 -11.387 1.00 84.31 108 ASP A CA 1
ATOM 837 C C . ASP A 1 108 ? 7.042 15.162 -12.798 1.00 84.31 108 ASP A C 1
ATOM 839 O O . ASP A 1 108 ? 7.754 15.411 -13.770 1.00 84.31 108 ASP A O 1
ATOM 843 N N . HIS A 1 109 ? 5.723 15.028 -12.899 1.00 83.00 109 HIS A N 1
ATOM 844 C CA . HIS A 1 109 ? 4.968 15.252 -14.132 1.00 83.00 109 HIS A CA 1
ATOM 845 C C . HIS A 1 109 ? 4.002 16.426 -13.948 1.00 83.00 109 HIS A C 1
ATOM 847 O O . HIS A 1 109 ? 3.557 16.692 -12.829 1.00 83.00 109 HIS A O 1
ATOM 853 N N . GLU A 1 110 ? 3.687 17.131 -15.042 1.00 73.31 110 GLU A N 1
ATOM 854 C CA . GLU A 1 110 ? 2.805 18.318 -15.042 1.00 73.31 110 GLU A CA 1
ATOM 855 C C . GLU A 1 110 ? 1.440 18.025 -14.387 1.00 73.31 110 GLU A C 1
ATOM 857 O O . GLU A 1 110 ? 0.899 18.845 -13.643 1.00 73.31 110 GLU A O 1
ATOM 862 N N . ASP A 1 111 ? 0.924 16.809 -14.576 1.00 69.50 111 ASP A N 1
ATOM 863 C CA . ASP A 1 111 ? -0.297 16.334 -13.932 1.00 69.50 111 ASP A CA 1
ATOM 864 C C . ASP A 1 111 ? -0.027 15.902 -12.480 1.00 69.50 111 ASP A C 1
ATOM 866 O O . ASP A 1 111 ? 0.110 14.721 -12.161 1.00 69.50 111 ASP A O 1
ATOM 870 N N . GLY A 1 112 ? 0.019 16.881 -11.575 1.00 64.00 112 GLY A N 1
ATOM 871 C CA . GLY A 1 112 ? -0.031 16.652 -10.129 1.00 64.00 112 GLY A CA 1
ATOM 872 C C . GLY A 1 112 ? 1.311 16.623 -9.401 1.00 64.00 112 GLY A C 1
ATOM 873 O O . GLY A 1 112 ? 1.293 16.410 -8.193 1.00 64.00 112 GLY A O 1
ATOM 874 N N . TYR A 1 113 ? 2.438 16.882 -10.075 1.00 74.50 113 TYR A N 1
ATOM 875 C CA . TYR A 1 113 ? 3.779 16.905 -9.465 1.00 74.50 113 TYR A CA 1
ATOM 876 C C . TYR A 1 113 ? 4.112 15.607 -8.714 1.00 74.50 113 TYR A C 1
ATOM 878 O O . TYR A 1 113 ? 4.561 15.620 -7.570 1.00 74.50 113 TYR A O 1
ATOM 886 N N . VAL A 1 114 ? 3.826 14.476 -9.359 1.00 75.00 114 VAL A N 1
ATOM 887 C CA . VAL A 1 114 ? 4.061 13.129 -8.827 1.00 75.00 114 VAL A CA 1
ATOM 888 C C . VAL A 1 114 ? 4.829 12.273 -9.830 1.00 75.00 114 VAL A C 1
ATOM 890 O O . VAL A 1 114 ? 4.835 12.550 -11.036 1.00 75.00 114 VAL A O 1
ATOM 893 N N . ALA A 1 115 ? 5.442 11.195 -9.335 1.00 82.25 115 ALA A N 1
ATOM 894 C CA . ALA A 1 115 ? 5.967 10.138 -10.190 1.00 82.25 115 ALA A CA 1
ATOM 895 C C . ALA A 1 115 ? 4.855 9.530 -11.048 1.00 82.25 115 ALA A C 1
ATOM 897 O O . ALA A 1 115 ? 3.710 9.379 -10.610 1.00 82.25 115 ALA A O 1
ATOM 898 N N . ARG A 1 116 ? 5.220 9.116 -12.262 1.00 86.88 116 ARG A N 1
ATOM 899 C CA . ARG A 1 116 ? 4.315 8.393 -13.155 1.00 86.88 116 ARG A CA 1
ATOM 900 C C . ARG A 1 116 ? 4.576 6.890 -13.077 1.00 86.88 116 ARG A C 1
ATOM 902 O O . ARG A 1 116 ? 5.608 6.453 -13.590 1.00 86.88 116 ARG A O 1
ATOM 909 N N . PRO A 1 117 ? 3.669 6.101 -12.481 1.00 91.69 117 PRO A N 1
ATOM 910 C CA . PRO A 1 117 ? 3.832 4.662 -12.395 1.00 91.69 117 PRO A CA 1
ATOM 911 C C . PRO A 1 117 ? 3.347 3.931 -13.651 1.00 91.69 117 PRO A C 1
ATOM 913 O O . PRO A 1 117 ? 2.402 4.348 -14.322 1.00 91.69 117 PRO A O 1
ATOM 916 N N . GLU A 1 118 ? 3.958 2.783 -13.904 1.00 93.56 118 GLU A N 1
ATOM 917 C CA . GLU A 1 118 ? 3.558 1.783 -14.883 1.00 93.56 118 GLU A CA 1
ATOM 918 C C . GLU A 1 118 ? 3.480 0.413 -14.211 1.00 93.56 118 GLU A C 1
ATOM 920 O O . GLU A 1 118 ? 4.337 0.050 -13.402 1.00 93.56 118 GLU A O 1
ATOM 925 N N . ILE A 1 119 ? 2.431 -0.340 -14.544 1.00 95.12 119 ILE A N 1
ATOM 926 C CA . ILE A 1 119 ? 2.129 -1.637 -13.942 1.00 95.12 119 ILE A CA 1
ATOM 927 C C . ILE A 1 119 ? 2.232 -2.725 -15.002 1.00 95.12 119 ILE A C 1
ATOM 929 O O . ILE A 1 119 ? 1.676 -2.596 -16.094 1.00 95.12 119 ILE A O 1
ATOM 933 N N . TYR A 1 120 ? 2.902 -3.814 -14.642 1.00 96.06 120 TYR A N 1
ATOM 934 C CA . TYR A 1 120 ? 3.099 -4.987 -15.477 1.00 96.06 120 TYR A CA 1
ATOM 935 C C . TYR A 1 120 ? 2.613 -6.227 -14.727 1.00 96.06 120 TYR A C 1
ATOM 937 O O . TYR A 1 120 ? 3.048 -6.493 -13.608 1.00 96.06 120 TYR A O 1
ATOM 945 N N . TRP A 1 121 ? 1.721 -6.987 -15.360 1.00 96.44 121 TRP A N 1
ATOM 946 C CA . TRP A 1 121 ? 1.269 -8.296 -14.888 1.00 96.44 121 TRP A CA 1
ATOM 947 C C . TRP A 1 121 ? 1.892 -9.366 -15.772 1.00 96.44 121 TRP A C 1
ATOM 949 O O . TRP A 1 121 ? 1.814 -9.267 -17.000 1.00 96.44 121 TRP A O 1
ATOM 959 N N . ARG A 1 122 ? 2.534 -10.364 -15.170 1.00 95.69 122 ARG A N 1
ATOM 960 C CA . ARG A 1 122 ? 3.311 -11.372 -15.894 1.00 95.69 122 ARG A CA 1
ATOM 961 C C . ARG A 1 122 ? 3.083 -12.771 -15.338 1.00 95.69 122 ARG A C 1
ATOM 963 O O . ARG A 1 122 ? 2.721 -12.944 -14.177 1.00 95.69 122 ARG A O 1
ATOM 970 N N . ASP A 1 123 ? 3.333 -13.754 -16.192 1.00 96.50 123 ASP A N 1
ATOM 971 C CA . ASP A 1 123 ? 3.592 -15.132 -15.787 1.00 96.50 123 ASP A CA 1
ATOM 972 C C . ASP A 1 123 ? 5.056 -15.226 -15.326 1.00 96.50 123 ASP A C 1
ATOM 974 O O . ASP A 1 123 ? 5.990 -15.129 -16.124 1.00 96.50 123 ASP A O 1
ATOM 978 N N . GLY A 1 124 ? 5.258 -15.366 -14.022 1.00 93.62 124 GLY A N 1
ATOM 979 C CA . GLY A 1 124 ? 6.548 -15.482 -13.353 1.00 93.62 124 GLY A CA 1
ATOM 980 C C . GLY A 1 124 ? 7.298 -16.775 -13.678 1.00 93.62 124 GLY A C 1
ATOM 981 O O . GLY A 1 124 ? 8.486 -16.883 -13.364 1.00 93.62 124 GLY A O 1
ATOM 982 N N . SER A 1 125 ? 6.649 -17.741 -14.339 1.00 92.69 125 SER A N 1
ATOM 983 C CA . SER A 1 125 ? 7.276 -18.978 -14.812 1.00 92.69 125 SER A CA 1
ATOM 984 C C . SER A 1 125 ? 7.943 -18.846 -16.188 1.00 92.69 125 SER A C 1
ATOM 986 O O . SER A 1 125 ? 8.666 -19.755 -16.609 1.00 92.69 125 SER A O 1
ATOM 988 N N . LEU A 1 126 ? 7.762 -17.713 -16.881 1.00 93.50 126 LEU A N 1
ATOM 989 C CA . LEU A 1 126 ? 8.366 -17.471 -18.190 1.00 93.50 126 LEU A CA 1
ATOM 990 C C . LEU A 1 126 ? 9.894 -17.595 -18.135 1.00 93.50 126 LEU A C 1
ATOM 992 O O . LEU A 1 126 ? 10.580 -16.892 -17.394 1.00 93.50 126 LEU A O 1
ATOM 996 N N . SER A 1 127 ? 10.449 -18.454 -18.993 1.00 93.38 127 SER A N 1
ATOM 997 C CA . SER A 1 127 ? 11.890 -18.741 -19.038 1.00 93.38 127 SER A CA 1
ATOM 998 C C . SER A 1 127 ? 12.753 -17.549 -19.463 1.00 93.38 127 SER A C 1
ATOM 1000 O O . SER A 1 127 ? 13.953 -17.535 -19.200 1.00 93.38 127 SER A O 1
ATOM 1002 N N . ASP A 1 128 ? 12.154 -16.569 -20.142 1.00 95.38 128 ASP A N 1
ATOM 1003 C CA . ASP A 1 128 ? 12.833 -15.359 -20.616 1.00 95.38 128 ASP A CA 1
ATOM 1004 C C . ASP A 1 128 ? 13.047 -14.312 -19.509 1.00 95.38 128 ASP A C 1
ATOM 1006 O O . ASP A 1 128 ? 13.782 -13.346 -19.698 1.00 95.38 128 ASP A O 1
ATOM 1010 N N . LEU A 1 129 ? 12.425 -14.495 -18.339 1.00 96.25 129 LEU A N 1
ATOM 1011 C CA . LEU A 1 129 ? 12.566 -13.589 -17.205 1.00 96.25 129 LEU A CA 1
ATOM 1012 C C . LEU A 1 129 ? 13.944 -13.727 -16.550 1.00 96.25 129 LEU A C 1
ATOM 1014 O O . LEU A 1 129 ? 14.282 -14.773 -15.987 1.00 96.25 129 LEU A O 1
ATOM 1018 N N . GLN A 1 130 ? 14.718 -12.642 -16.568 1.00 96.69 130 GLN A N 1
ATOM 1019 C CA . GLN A 1 130 ? 16.029 -12.553 -15.927 1.00 96.69 130 GLN A CA 1
ATOM 1020 C C . GLN A 1 130 ? 16.092 -11.372 -14.956 1.00 96.69 130 GLN A C 1
ATOM 1022 O O . GLN A 1 130 ? 15.387 -10.383 -15.157 1.00 96.69 130 GLN A O 1
ATOM 1027 N N . PRO A 1 131 ? 16.937 -11.431 -13.909 1.00 96.31 131 PRO A N 1
ATOM 1028 C CA . PRO A 1 131 ? 17.207 -10.267 -13.075 1.00 96.31 131 PRO A CA 1
ATOM 1029 C C . PRO A 1 131 ? 17.685 -9.092 -13.934 1.00 96.31 131 PRO A C 1
ATOM 1031 O O . PRO A 1 131 ? 18.700 -9.190 -14.626 1.00 96.31 131 PRO A O 1
ATOM 1034 N N . ALA A 1 132 ? 16.952 -7.986 -13.893 1.00 92.12 132 ALA A N 1
ATOM 1035 C CA . ALA A 1 132 ? 17.308 -6.771 -14.603 1.00 92.12 132 ALA A CA 1
ATOM 1036 C C . ALA A 1 132 ? 18.115 -5.818 -13.722 1.00 92.12 132 ALA A C 1
ATOM 1038 O O . ALA A 1 132 ? 17.977 -5.779 -12.495 1.00 92.12 132 ALA A O 1
ATOM 1039 N N . ASN A 1 133 ? 18.940 -4.999 -14.375 1.00 82.44 133 ASN A N 1
ATOM 1040 C CA . ASN A 1 133 ? 19.597 -3.881 -13.713 1.00 82.44 133 ASN A CA 1
ATOM 1041 C C . ASN A 1 133 ? 18.552 -2.891 -13.194 1.00 82.44 133 ASN A C 1
ATOM 1043 O O . ASN A 1 133 ? 17.489 -2.731 -13.785 1.00 82.44 133 ASN A O 1
ATOM 1047 N N . ARG A 1 134 ? 18.893 -2.186 -12.115 1.00 88.88 134 ARG A N 1
ATOM 1048 C CA . ARG A 1 134 ? 18.085 -1.095 -11.560 1.00 88.88 134 ARG A CA 1
ATOM 1049 C C . ARG A 1 134 ? 18.657 0.233 -12.043 1.00 88.88 134 ARG A C 1
ATOM 1051 O O . ARG A 1 134 ? 19.700 0.645 -11.524 1.00 88.88 134 ARG A O 1
ATOM 1058 N N . PRO A 1 135 ? 18.049 0.898 -13.038 1.00 91.88 135 PRO A N 1
ATOM 1059 C CA . PRO A 1 135 ? 18.536 2.195 -13.470 1.00 91.88 135 PRO A CA 1
ATOM 1060 C C . PRO A 1 135 ? 18.434 3.196 -12.318 1.00 91.88 135 PRO A C 1
ATOM 1062 O O . PRO A 1 135 ? 17.461 3.197 -11.569 1.00 91.88 135 PRO A O 1
ATOM 1065 N N . ARG A 1 136 ? 19.434 4.068 -12.191 1.00 90.44 136 ARG A N 1
ATOM 1066 C CA . ARG A 1 136 ? 19.384 5.253 -11.326 1.00 90.44 136 ARG A CA 1
ATOM 1067 C C . ARG A 1 136 ? 19.607 6.485 -12.208 1.00 90.44 136 ARG A C 1
ATOM 1069 O O . ARG A 1 136 ? 20.762 6.859 -12.422 1.00 90.44 136 ARG A O 1
ATOM 1076 N N . PRO A 1 137 ? 18.542 7.055 -12.809 1.00 91.00 137 PRO A N 1
ATOM 1077 C CA . PRO A 1 137 ? 18.659 8.215 -13.687 1.00 91.00 137 PRO A CA 1
ATOM 1078 C C . PRO A 1 137 ? 19.372 9.383 -13.002 1.00 91.00 137 PRO A C 1
ATOM 1080 O O . PRO A 1 137 ? 19.113 9.697 -11.842 1.00 91.00 137 PRO A O 1
ATOM 1083 N N . THR A 1 138 ? 20.279 10.044 -13.719 1.00 88.00 138 THR A N 1
ATOM 1084 C CA . THR A 1 138 ? 21.000 11.202 -13.183 1.00 88.00 138 THR A CA 1
ATOM 1085 C C . THR A 1 138 ? 20.035 12.345 -12.875 1.00 88.00 138 THR A C 1
ATOM 1087 O O . THR A 1 138 ? 19.219 12.710 -13.716 1.00 88.00 138 THR A O 1
ATOM 1090 N N . GLY A 1 139 ? 20.162 12.937 -11.687 1.00 86.56 139 GLY A N 1
ATOM 1091 C CA . GLY A 1 139 ? 19.323 14.052 -11.242 1.00 86.56 139 GLY A CA 1
ATOM 1092 C C . GLY A 1 139 ? 17.991 13.638 -10.615 1.00 86.56 139 GLY A C 1
ATOM 1093 O O . GLY A 1 139 ? 17.299 14.512 -10.105 1.00 86.56 139 GLY A O 1
ATOM 1094 N N . ALA A 1 140 ? 17.650 12.344 -10.613 1.00 87.06 140 ALA A N 1
ATOM 1095 C CA . ALA A 1 140 ? 16.496 11.846 -9.876 1.00 87.06 140 ALA A CA 1
ATOM 1096 C C . ALA A 1 140 ? 16.686 12.071 -8.370 1.00 87.06 140 ALA A C 1
ATOM 1098 O O . ALA A 1 140 ? 17.768 11.832 -7.826 1.00 87.06 140 ALA A O 1
ATOM 1099 N N . ASP A 1 141 ? 15.629 12.538 -7.709 1.00 82.69 141 ASP A N 1
ATOM 1100 C CA . ASP A 1 141 ? 15.613 12.681 -6.257 1.00 82.69 141 ASP A CA 1
ATOM 1101 C C . ASP A 1 141 ? 15.596 11.289 -5.610 1.00 82.69 141 ASP A C 1
ATOM 1103 O O . ASP A 1 141 ? 14.918 10.380 -6.092 1.00 82.69 141 ASP A O 1
ATOM 1107 N N . ASN A 1 142 ? 16.325 11.118 -4.510 1.00 79.94 142 ASN A N 1
ATOM 1108 C CA . ASN A 1 142 ? 16.358 9.853 -3.777 1.00 79.94 142 ASN A CA 1
ATOM 1109 C C . ASN A 1 142 ? 14.977 9.476 -3.226 1.00 79.94 142 ASN A C 1
ATOM 1111 O O . ASN A 1 142 ? 14.687 8.290 -3.104 1.00 79.94 142 ASN A O 1
ATOM 1115 N N . ASP A 1 143 ? 14.100 10.457 -2.993 1.00 77.44 143 ASP A N 1
ATOM 1116 C CA . ASP A 1 143 ? 12.713 10.191 -2.613 1.00 77.44 143 ASP A CA 1
ATOM 1117 C C . ASP A 1 143 ? 11.936 9.435 -3.707 1.00 77.44 143 ASP A C 1
ATOM 1119 O O . ASP A 1 143 ? 10.914 8.8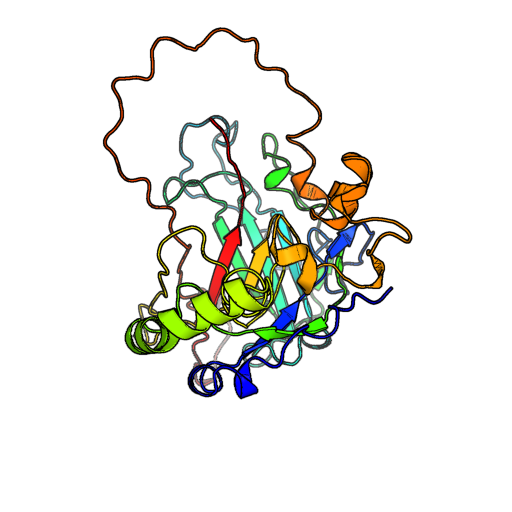31 -3.422 1.00 77.44 143 ASP A O 1
ATOM 1123 N N . TYR A 1 144 ? 12.399 9.426 -4.958 1.00 83.25 144 TYR A N 1
ATOM 1124 C CA . TYR A 1 144 ? 11.809 8.634 -6.040 1.00 83.25 144 TYR A CA 1
ATOM 1125 C C . TYR A 1 144 ? 12.585 7.342 -6.331 1.00 83.25 144 TYR A C 1
ATOM 1127 O O . TYR A 1 144 ? 12.257 6.621 -7.275 1.00 83.25 144 TYR A O 1
ATOM 1135 N N . LEU A 1 145 ? 13.626 7.032 -5.557 1.00 88.50 145 LEU A N 1
ATOM 1136 C CA . LEU A 1 145 ? 14.510 5.892 -5.783 1.00 88.50 145 LEU A CA 1
ATOM 1137 C C . LEU A 1 145 ? 14.457 4.950 -4.575 1.00 88.50 145 LEU A C 1
ATOM 1139 O O . LEU A 1 145 ? 15.298 5.060 -3.683 1.00 88.50 145 LEU A O 1
ATOM 1143 N N . PRO A 1 146 ? 13.493 4.012 -4.536 1.00 87.88 146 PRO A N 1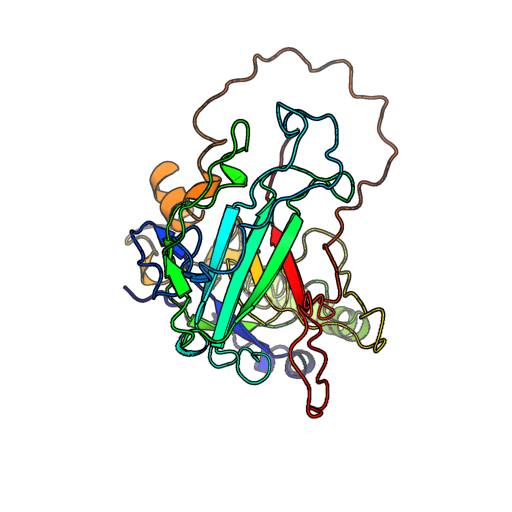
ATOM 1144 C CA . PRO A 1 146 ? 13.366 3.092 -3.422 1.00 87.88 146 PRO A CA 1
ATOM 1145 C C . PRO A 1 146 ? 14.622 2.235 -3.250 1.00 87.88 146 PRO A C 1
ATOM 1147 O O . PRO A 1 146 ? 15.083 1.588 -4.193 1.00 87.88 146 PRO A O 1
ATOM 1150 N N . ASP A 1 147 ? 15.167 2.209 -2.036 1.00 89.19 147 ASP A N 1
ATOM 1151 C CA . ASP A 1 147 ? 16.240 1.292 -1.681 1.00 89.19 147 ASP A CA 1
ATOM 1152 C C . ASP A 1 147 ? 15.693 -0.133 -1.519 1.00 89.19 147 ASP A C 1
ATOM 1154 O O . ASP A 1 147 ? 14.541 -0.312 -1.106 1.00 89.19 147 ASP A O 1
ATOM 1158 N N . PRO A 1 148 ? 16.498 -1.159 -1.850 1.00 92.50 148 PRO A N 1
ATOM 1159 C CA . PRO A 1 148 ? 16.078 -2.549 -1.758 1.00 92.50 148 PRO A CA 1
ATOM 1160 C C . PRO A 1 148 ? 15.604 -2.932 -0.358 1.00 92.50 148 PRO A C 1
ATOM 1162 O O . PRO A 1 148 ? 16.325 -2.810 0.631 1.00 92.50 148 PRO A O 1
ATOM 1165 N N . CYS A 1 149 ? 14.388 -3.456 -0.305 1.00 93.38 149 CYS A N 1
ATOM 1166 C CA . CYS A 1 149 ? 13.744 -3.919 0.904 1.00 93.38 149 CYS A CA 1
ATOM 1167 C C . CYS A 1 149 ? 13.187 -5.327 0.713 1.00 93.38 149 CYS A C 1
ATOM 1169 O O . CYS A 1 149 ? 12.514 -5.610 -0.284 1.00 93.38 149 CYS A O 1
ATOM 1171 N N . VAL A 1 150 ? 13.409 -6.176 1.713 1.00 95.12 150 VAL A N 1
ATOM 1172 C CA . VAL A 1 150 ? 12.619 -7.396 1.898 1.00 95.12 150 VAL A CA 1
ATOM 1173 C C . VAL A 1 150 ? 11.238 -7.012 2.427 1.00 95.12 150 VAL A C 1
ATOM 1175 O O . VAL A 1 150 ? 11.098 -6.016 3.142 1.00 95.12 150 VAL A O 1
ATOM 1178 N N . LEU A 1 151 ? 10.215 -7.779 2.060 1.00 95.94 151 LEU A N 1
ATOM 1179 C CA . LEU A 1 151 ? 8.842 -7.550 2.508 1.00 95.94 151 LEU A CA 1
ATOM 1180 C C . LEU A 1 151 ? 8.452 -8.558 3.590 1.00 95.94 151 LEU A C 1
ATOM 1182 O O . LEU A 1 151 ? 8.911 -9.702 3.599 1.00 95.94 151 LEU A O 1
ATOM 1186 N N . HIS A 1 152 ? 7.560 -8.136 4.480 1.00 96.44 152 HIS A N 1
ATOM 1187 C CA . HIS A 1 152 ? 6.947 -8.988 5.494 1.00 96.44 152 HIS A CA 1
ATOM 1188 C C . HIS A 1 152 ? 5.421 -8.865 5.391 1.00 96.44 152 HIS A C 1
ATOM 1190 O O . HIS A 1 152 ? 4.834 -8.081 6.128 1.00 96.44 152 HIS A O 1
ATOM 119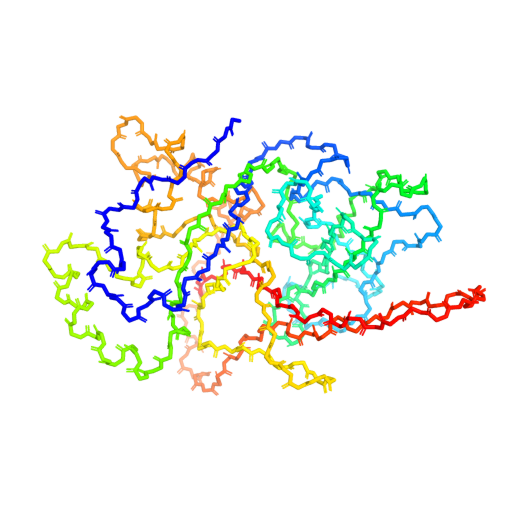6 N N . PRO A 1 153 ? 4.779 -9.587 4.452 1.00 97.06 153 PRO A N 1
ATOM 1197 C CA . PRO A 1 153 ? 3.343 -9.485 4.224 1.00 97.06 153 PRO A CA 1
ATOM 1198 C C . PRO A 1 15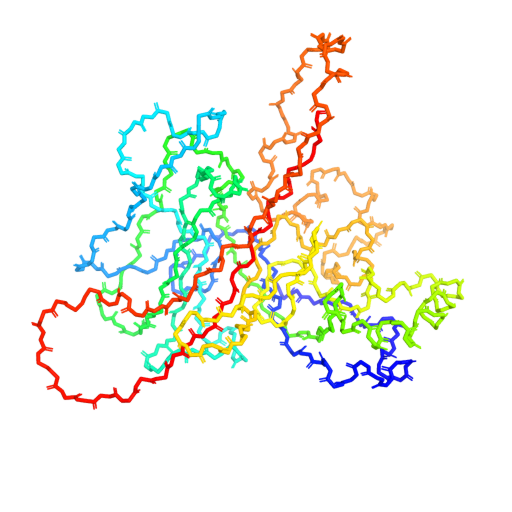3 ? 2.519 -9.897 5.452 1.00 97.06 153 PRO A C 1
ATOM 1200 O O . PRO A 1 153 ? 2.703 -10.987 5.994 1.00 97.06 153 PRO A O 1
ATOM 1203 N N . GLU A 1 154 ? 1.570 -9.055 5.847 1.00 97.19 154 GLU A N 1
ATOM 1204 C CA . GLU A 1 154 ? 0.635 -9.287 6.946 1.00 97.19 154 GLU A CA 1
ATOM 1205 C C . GLU A 1 154 ? -0.795 -8.966 6.502 1.00 97.19 154 GLU A C 1
ATOM 1207 O O . GLU A 1 154 ? -1.073 -7.879 5.996 1.00 97.19 154 GLU A O 1
ATOM 1212 N N . ARG A 1 155 ? -1.730 -9.894 6.732 1.00 97.00 155 ARG A N 1
ATOM 1213 C CA . ARG A 1 155 ? -3.161 -9.644 6.530 1.00 97.00 155 ARG A CA 1
ATOM 1214 C C . ARG A 1 155 ? -3.742 -8.875 7.708 1.00 97.00 155 ARG A C 1
ATOM 1216 O O . ARG A 1 155 ? -3.708 -9.368 8.832 1.00 97.00 155 ARG A O 1
ATOM 1223 N N . VAL A 1 156 ? -4.381 -7.743 7.435 1.00 96.50 156 VAL A N 1
ATOM 1224 C CA . VAL A 1 156 ? -5.142 -6.978 8.430 1.00 96.50 156 VAL A CA 1
ATOM 1225 C C . VAL A 1 156 ? -6.523 -6.597 7.893 1.00 96.50 156 VAL A C 1
ATOM 1227 O O . VAL A 1 156 ? -6.861 -6.843 6.733 1.00 96.50 156 VAL A O 1
ATOM 1230 N N . THR A 1 157 ? -7.360 -6.046 8.771 1.00 96.75 157 THR A N 1
ATOM 1231 C CA . THR A 1 157 ? -8.679 -5.508 8.412 1.00 96.75 157 THR A CA 1
ATOM 1232 C C . THR A 1 157 ? -8.605 -3.992 8.284 1.00 96.75 157 THR A C 1
ATOM 1234 O O . THR A 1 157 ? -8.150 -3.341 9.224 1.00 96.75 157 THR A O 1
ATOM 1237 N N . ASP A 1 158 ? -9.120 -3.466 7.176 1.00 96.31 158 ASP A N 1
ATOM 1238 C CA . ASP A 1 158 ? -9.341 -2.043 6.924 1.00 96.31 158 ASP A CA 1
ATOM 1239 C C . ASP A 1 158 ? -10.836 -1.706 6.895 1.00 96.31 158 ASP A C 1
ATOM 1241 O O . ASP A 1 158 ? -11.663 -2.501 6.435 1.00 96.31 158 ASP A O 1
ATOM 1245 N N . TYR A 1 159 ? -11.136 -0.469 7.283 1.00 97.75 159 TYR A N 1
ATOM 1246 C CA . TYR A 1 159 ? -12.412 0.207 7.049 1.00 97.75 159 TYR A CA 1
ATOM 1247 C C . TYR A 1 159 ? -12.165 1.511 6.275 1.00 97.75 159 TYR A C 1
ATOM 1249 O O . TYR A 1 159 ? -11.044 2.035 6.320 1.00 97.75 159 TYR A O 1
ATOM 1257 N N . PRO A 1 160 ? -13.175 2.047 5.567 1.00 96.25 160 PRO A N 1
ATOM 1258 C CA . PRO A 1 160 ? -13.055 3.341 4.909 1.00 96.25 160 PRO A CA 1
ATOM 1259 C C . PRO A 1 160 ? -12.778 4.451 5.927 1.00 96.25 160 PRO A C 1
ATOM 1261 O O . PRO A 1 160 ? -13.228 4.404 7.077 1.00 96.25 160 PRO A O 1
ATOM 1264 N N . ASN A 1 161 ? -12.024 5.446 5.476 1.00 93.00 161 ASN A N 1
ATOM 1265 C CA . ASN A 1 161 ? -11.670 6.632 6.240 1.00 93.00 161 ASN A CA 1
ATOM 1266 C C . ASN A 1 161 ? -12.501 7.805 5.705 1.00 93.00 161 ASN A C 1
ATOM 1268 O O . ASN A 1 161 ? -13.720 7.696 5.684 1.00 93.00 161 ASN A O 1
ATOM 1272 N N . TRP A 1 162 ? -11.895 8.885 5.210 1.00 91.94 162 TRP A N 1
ATOM 1273 C CA . TRP A 1 162 ? -12.624 10.010 4.604 1.00 91.94 162 TRP A CA 1
ATOM 1274 C C . TRP A 1 162 ? -13.536 9.609 3.436 1.00 91.94 162 TRP A C 1
ATOM 1276 O O . TRP A 1 162 ? -14.395 10.380 3.041 1.00 91.94 162 TRP A O 1
ATOM 1286 N N . ASP A 1 163 ? -13.358 8.410 2.879 1.00 93.75 163 ASP A N 1
ATOM 1287 C CA . ASP A 1 163 ? -14.205 7.815 1.849 1.00 93.75 163 ASP A CA 1
ATOM 1288 C C . ASP A 1 163 ? -15.320 6.900 2.380 1.00 93.75 163 ASP A C 1
ATOM 1290 O O . ASP A 1 163 ? -15.920 6.138 1.609 1.00 93.75 163 ASP A O 1
ATOM 1294 N N . LEU A 1 164 ? -15.592 6.954 3.684 1.00 95.94 164 LEU A N 1
ATOM 1295 C CA . LEU A 1 164 ? -16.817 6.426 4.271 1.00 95.94 164 LEU A CA 1
ATOM 1296 C C . LEU A 1 164 ? -17.993 7.233 3.698 1.00 95.94 164 LEU A C 1
ATOM 1298 O O . LEU A 1 164 ? -17.900 8.457 3.664 1.00 95.94 164 LEU A O 1
ATOM 1302 N N . PRO A 1 165 ? -19.083 6.596 3.227 1.00 95.81 165 PRO A N 1
ATOM 1303 C CA . PRO A 1 165 ? -20.205 7.341 2.664 1.00 95.81 165 PRO A CA 1
ATOM 1304 C C . PRO A 1 165 ? -20.768 8.356 3.657 1.00 95.81 165 PRO A C 1
ATOM 1306 O O . PRO A 1 165 ? -21.013 7.991 4.806 1.00 95.81 165 PRO A O 1
ATOM 1309 N N . ASP A 1 166 ? -21.021 9.577 3.187 1.00 95.31 166 ASP A N 1
ATOM 1310 C CA . ASP A 1 166 ? -21.459 10.713 4.008 1.00 95.31 166 ASP A CA 1
ATOM 1311 C C . ASP A 1 166 ? -22.639 10.351 4.921 1.00 95.31 166 ASP A C 1
ATOM 1313 O O . ASP A 1 166 ? -22.582 10.583 6.119 1.00 95.31 166 ASP A O 1
ATOM 1317 N N . GLU A 1 167 ? -23.656 9.652 4.401 1.00 97.12 167 GLU A N 1
ATOM 1318 C CA . GLU A 1 167 ? -24.817 9.219 5.198 1.00 97.12 167 GLU A CA 1
ATOM 1319 C C . GLU A 1 167 ? -24.435 8.345 6.408 1.00 97.12 167 GLU A C 1
ATOM 1321 O O . GLU A 1 167 ? -25.080 8.410 7.454 1.00 97.12 167 GLU A O 1
ATOM 1326 N N . VAL A 1 168 ? -23.395 7.516 6.274 1.00 97.75 168 VAL A N 1
ATOM 1327 C CA . VAL A 1 168 ? -22.890 6.661 7.357 1.00 97.75 168 VAL A CA 1
ATOM 1328 C C . VAL A 1 168 ? -21.963 7.450 8.276 1.00 97.75 168 VAL A C 1
ATOM 1330 O O . VAL A 1 168 ? -22.035 7.277 9.490 1.00 97.75 168 VAL A O 1
ATOM 1333 N N . ALA A 1 169 ? -21.112 8.314 7.719 1.00 96.44 169 ALA A N 1
ATOM 1334 C CA . ALA A 1 169 ? -20.232 9.178 8.499 1.00 96.44 169 ALA A CA 1
ATOM 1335 C C . ALA A 1 169 ? -21.042 10.119 9.408 1.00 96.44 169 ALA A C 1
ATOM 1337 O O . ALA A 1 169 ? -20.819 10.124 10.617 1.00 96.44 169 ALA A O 1
ATOM 1338 N N . ASP A 1 170 ? -22.048 10.802 8.858 1.00 97.31 170 ASP A N 1
ATOM 1339 C CA . ASP A 1 170 ? -22.950 11.708 9.576 1.00 97.31 170 ASP A CA 1
ATOM 1340 C C . ASP A 1 170 ? -23.731 10.972 10.676 1.00 97.31 170 ASP A C 1
ATOM 1342 O O . ASP A 1 170 ? -23.891 11.463 11.793 1.00 97.31 170 ASP A O 1
ATOM 1346 N N . ALA A 1 171 ? -24.202 9.750 10.395 1.00 97.69 171 ALA A N 1
ATOM 1347 C CA . ALA A 1 171 ? -24.921 8.940 11.379 1.00 97.69 171 ALA A CA 1
ATOM 1348 C C . ALA A 1 171 ? -24.036 8.481 12.555 1.00 97.69 171 ALA A C 1
ATOM 1350 O O . ALA A 1 171 ? -24.553 8.173 13.635 1.00 97.69 171 ALA A O 1
ATOM 1351 N N . LEU A 1 172 ? -22.718 8.405 12.351 1.00 98.19 172 LEU A N 1
ATOM 1352 C CA . LEU A 1 172 ? -21.748 7.935 13.339 1.00 98.19 172 LEU A CA 1
ATOM 1353 C C . LEU A 1 172 ? -20.954 9.056 14.013 1.00 98.19 172 LEU A C 1
ATOM 1355 O O . LEU A 1 172 ? -20.324 8.779 15.032 1.00 98.19 172 LEU A O 1
ATOM 1359 N N . GLU A 1 173 ? -21.015 10.289 13.507 1.00 97.69 173 GLU A N 1
ATOM 1360 C CA . GLU A 1 173 ? -20.193 11.430 13.935 1.00 97.69 173 GLU A CA 1
ATOM 1361 C C . GLU A 1 173 ? -20.150 11.579 15.463 1.00 97.69 173 GLU A C 1
ATOM 1363 O O . GLU A 1 173 ? -19.093 11.424 16.073 1.00 97.69 173 GLU A O 1
ATOM 1368 N N . VAL A 1 174 ? -21.315 11.726 16.103 1.00 98.19 174 VAL A N 1
ATOM 1369 C CA . VAL A 1 174 ? -21.419 11.895 17.564 1.00 98.19 174 VAL A CA 1
ATOM 1370 C C . VAL A 1 174 ? -20.833 10.703 18.332 1.00 98.19 174 VAL A C 1
ATOM 1372 O O . VAL A 1 174 ? -20.230 10.875 19.388 1.00 98.19 174 VAL A O 1
ATOM 1375 N N . ARG A 1 175 ? -20.986 9.473 17.822 1.00 98.19 175 ARG A N 1
ATOM 1376 C CA . ARG A 1 175 ? -20.445 8.269 18.479 1.00 98.19 175 ARG A CA 1
ATOM 1377 C C . ARG A 1 175 ? -18.934 8.154 18.290 1.00 98.19 175 ARG A C 1
ATOM 1379 O O . ARG A 1 175 ? -18.264 7.642 19.184 1.00 98.19 175 ARG A O 1
ATOM 1386 N N . PHE A 1 176 ? -18.395 8.605 17.156 1.00 98.31 176 PHE A N 1
ATOM 1387 C CA . PHE A 1 176 ? -16.951 8.691 16.944 1.00 98.31 176 PHE A CA 1
ATOM 1388 C C . PHE A 1 176 ? -16.317 9.714 17.884 1.00 98.31 176 PHE A C 1
ATOM 1390 O O . PHE A 1 176 ? -15.324 9.385 18.532 1.00 98.31 176 PHE A O 1
ATOM 1397 N N . GLU A 1 177 ? -16.914 10.902 18.009 1.00 98.12 177 GLU A N 1
ATOM 1398 C CA . GLU A 1 177 ? -16.458 11.940 18.940 1.00 98.12 177 GLU A CA 1
ATOM 1399 C C . GLU A 1 177 ? -16.509 11.447 20.388 1.00 98.12 177 GLU A C 1
ATOM 1401 O O . GLU A 1 177 ? -15.504 11.500 21.094 1.00 98.12 177 GLU A O 1
ATOM 1406 N N . GLN A 1 178 ? -17.638 10.867 20.809 1.00 98.25 178 GLN A N 1
ATOM 1407 C CA . GLN A 1 178 ? -17.788 10.326 22.159 1.00 98.25 178 GLN A CA 1
ATOM 1408 C C . GLN A 1 178 ? -16.765 9.217 22.455 1.00 98.25 178 GLN A C 1
ATOM 1410 O O . GLN A 1 178 ? -16.173 9.197 23.533 1.00 98.25 178 GLN A O 1
ATOM 1415 N N . LEU A 1 179 ? -16.518 8.303 21.506 1.00 98.12 179 LEU A N 1
ATOM 1416 C CA . LEU A 1 179 ? -15.504 7.261 21.679 1.00 98.12 179 LEU A CA 1
ATOM 1417 C C . LEU A 1 179 ? -14.115 7.869 21.895 1.00 98.12 179 LEU A C 1
ATOM 1419 O O . LEU A 1 179 ? -13.361 7.412 22.760 1.00 98.12 179 LEU A O 1
ATOM 1423 N N . GLU A 1 180 ? -13.763 8.870 21.093 1.00 97.94 180 GLU A N 1
ATOM 1424 C CA . GLU A 1 180 ? -12.471 9.535 21.181 1.00 97.94 180 GLU A CA 1
ATOM 1425 C C . GLU A 1 180 ? -12.318 10.286 22.510 1.00 97.94 180 GLU A C 1
ATOM 1427 O O . GLU A 1 180 ? -11.281 10.149 23.157 1.00 97.94 180 GLU A O 1
ATOM 1432 N N . GLU A 1 181 ? -13.358 10.980 22.977 1.00 98.12 181 GLU A N 1
ATOM 1433 C CA . GLU A 1 181 ? -13.371 11.653 24.282 1.00 98.12 181 GLU A CA 1
ATOM 1434 C C . GLU A 1 181 ? -13.233 10.674 25.459 1.00 98.12 181 GLU A C 1
ATOM 1436 O O . GLU A 1 181 ? -12.478 10.928 26.400 1.00 98.12 181 GLU A O 1
ATOM 1441 N N . GLU A 1 182 ? -13.938 9.541 25.418 1.00 98.06 182 GLU A N 1
ATOM 1442 C CA . GLU A 1 182 ? -13.966 8.573 26.519 1.00 98.06 182 GLU A CA 1
ATOM 1443 C C . GLU A 1 182 ? -12.712 7.692 26.579 1.00 98.06 182 GLU A C 1
ATOM 1445 O O . GLU A 1 182 ? -12.287 7.278 27.661 1.00 98.06 182 GLU A O 1
ATOM 1450 N N . THR A 1 183 ? -12.125 7.372 25.424 1.00 97.19 183 THR A N 1
ATOM 1451 C CA . THR A 1 183 ? -11.079 6.340 25.321 1.00 97.19 183 THR A CA 1
ATOM 1452 C C . THR A 1 183 ? -9.744 6.852 24.786 1.00 97.19 183 THR A C 1
ATOM 1454 O O . THR A 1 183 ? -8.724 6.170 24.922 1.00 97.19 183 THR A O 1
ATOM 1457 N N . GLY A 1 184 ? -9.725 8.029 24.158 1.00 96.31 184 GLY A N 1
ATOM 1458 C CA . GLY A 1 184 ? -8.568 8.549 23.432 1.00 96.31 184 GLY A CA 1
ATOM 1459 C C . GLY A 1 184 ? -8.256 7.794 22.134 1.00 96.31 184 GLY A C 1
ATOM 1460 O O . GLY A 1 184 ? -7.132 7.903 21.632 1.00 96.31 184 GLY A O 1
ATOM 1461 N N . TRP A 1 185 ? -9.191 6.988 21.613 1.00 97.12 185 TRP A N 1
ATOM 1462 C CA . TRP A 1 185 ? -9.063 6.273 20.340 1.00 97.12 185 TRP A CA 1
ATOM 1463 C C . TRP A 1 185 ? -9.994 6.856 19.278 1.00 97.12 185 TRP A C 1
ATOM 1465 O O . TRP A 1 185 ? -11.189 6.585 19.254 1.00 97.12 185 TRP A O 1
ATOM 1475 N N . SER A 1 186 ? -9.410 7.601 18.344 1.00 96.56 186 SER A N 1
ATOM 1476 C CA . SER A 1 186 ? -10.107 8.079 17.146 1.00 96.56 186 SER A CA 1
ATOM 1477 C C . SER A 1 186 ? -10.394 6.962 16.136 1.00 96.56 186 SER A C 1
ATOM 1479 O O . SER A 1 186 ? -9.474 6.230 15.746 1.00 96.56 186 SER A O 1
ATOM 1481 N N . TYR A 1 187 ? -11.628 6.886 15.624 1.00 97.25 187 TYR A N 1
ATOM 1482 C CA . TYR A 1 187 ? -11.952 6.035 14.471 1.00 97.25 187 TYR A CA 1
ATOM 1483 C C . TYR A 1 187 ? -11.091 6.397 13.250 1.00 97.25 187 TYR A C 1
ATOM 1485 O O . TYR A 1 187 ? -10.528 5.522 12.581 1.00 97.25 187 TYR A O 1
ATOM 1493 N N . TRP A 1 188 ? -10.925 7.697 13.005 1.00 94.50 188 TRP A N 1
ATOM 1494 C CA . TRP A 1 188 ? -10.232 8.227 11.836 1.00 94.50 188 TRP A CA 1
ATOM 1495 C C . TRP A 1 188 ? -8.730 7.953 11.876 1.00 94.50 188 TRP A C 1
ATOM 1497 O O . TRP A 1 188 ? -8.180 7.464 10.895 1.00 94.50 188 TRP A O 1
ATOM 1507 N N . SER A 1 189 ? -8.070 8.208 13.005 1.00 91.69 189 SER A N 1
ATOM 1508 C CA . SER A 1 189 ? -6.604 8.097 13.087 1.00 91.69 189 SER A CA 1
ATOM 1509 C C . SER A 1 189 ? -6.108 6.699 13.464 1.00 91.69 189 SER A C 1
ATOM 1511 O O . SER A 1 189 ? -4.986 6.331 13.124 1.00 91.69 189 SER A O 1
ATOM 1513 N N . HIS A 1 190 ? -6.917 5.909 14.180 1.00 95.44 190 HIS A N 1
ATOM 1514 C CA . HIS A 1 190 ? -6.452 4.652 14.778 1.00 95.44 190 HIS A CA 1
ATOM 1515 C C . HIS A 1 190 ? -7.192 3.420 14.251 1.00 95.44 190 HIS A C 1
ATOM 1517 O O . HIS A 1 190 ? -6.571 2.392 13.989 1.00 95.44 190 HIS A O 1
ATOM 1523 N N . LEU A 1 191 ? -8.519 3.477 14.110 1.00 96.44 191 LEU A N 1
ATOM 1524 C CA . LEU A 1 191 ? -9.321 2.252 13.983 1.00 96.44 191 LEU A CA 1
ATOM 1525 C C . LEU A 1 191 ? -9.694 1.883 12.539 1.00 96.44 191 LEU A C 1
ATOM 1527 O O . LEU A 1 191 ? -9.925 0.705 12.267 1.00 96.44 191 LEU A O 1
ATOM 1531 N N . SER A 1 192 ? -9.718 2.848 11.619 1.00 95.69 192 SER A N 1
ATOM 1532 C CA . SER A 1 192 ? -10.204 2.657 10.245 1.00 95.69 192 SER A CA 1
ATOM 1533 C C . SER A 1 192 ? -9.157 2.055 9.292 1.00 95.69 192 SER A C 1
ATOM 1535 O O . SER A 1 192 ? -9.002 0.832 9.224 1.00 95.69 192 SER A O 1
ATOM 1537 N N . VAL A 1 193 ? -8.448 2.901 8.545 1.00 95.00 193 VAL A N 1
ATOM 1538 C CA . VAL A 1 193 ? -7.547 2.522 7.450 1.00 95.00 193 VAL A CA 1
ATOM 1539 C C . VAL A 1 193 ? -6.129 2.246 7.955 1.00 95.00 193 VAL A C 1
ATOM 1541 O O . VAL A 1 193 ? -5.593 2.992 8.772 1.00 95.00 193 VAL A O 1
ATOM 1544 N N . SER A 1 194 ? -5.501 1.173 7.468 1.00 94.69 194 SER A N 1
ATOM 1545 C CA . SER A 1 194 ? -4.086 0.889 7.735 1.00 94.69 194 SER A CA 1
ATOM 1546 C C . SER A 1 194 ? -3.138 1.843 7.024 1.00 94.69 194 SER A C 1
ATOM 1548 O O . SER A 1 194 ? -3.353 2.214 5.868 1.00 94.69 194 SER A O 1
ATOM 1550 N N . ASP A 1 195 ? -2.042 2.182 7.697 1.00 89.94 195 ASP A N 1
ATOM 1551 C CA . ASP A 1 195 ? -0.932 2.918 7.101 1.00 89.94 195 ASP A CA 1
ATOM 1552 C C . ASP A 1 195 ? 0.145 1.998 6.515 1.00 89.94 195 ASP A C 1
ATOM 1554 O O . ASP A 1 195 ? 0.206 0.784 6.759 1.00 89.94 195 ASP A O 1
ATOM 1558 N N . GLY A 1 196 ? 1.029 2.619 5.736 1.00 90.75 196 GLY A N 1
ATOM 1559 C CA . GLY A 1 196 ? 2.188 1.968 5.148 1.00 90.75 196 GLY A CA 1
ATOM 1560 C C . GLY A 1 196 ? 1.992 1.517 3.710 1.00 90.75 196 GLY A C 1
ATOM 1561 O O . GLY A 1 196 ? 1.046 1.890 3.013 1.00 90.75 196 GLY A O 1
ATOM 1562 N N . VAL A 1 197 ? 2.965 0.736 3.248 1.00 93.38 197 VAL A N 1
ATOM 1563 C CA . VAL A 1 197 ? 2.924 0.095 1.934 1.00 93.38 197 VAL A CA 1
ATOM 1564 C C . VAL A 1 197 ? 2.002 -1.116 2.028 1.00 93.38 197 VAL A C 1
ATOM 1566 O O . VAL A 1 197 ? 2.229 -1.990 2.867 1.00 93.38 197 VAL A O 1
ATOM 1569 N N . LYS A 1 198 ? 0.957 -1.168 1.199 1.00 95.31 198 LYS A N 1
ATOM 1570 C CA . LYS A 1 198 ? -0.087 -2.195 1.316 1.00 95.31 198 LYS A CA 1
ATOM 1571 C C . LYS A 1 198 ? -0.825 -2.473 0.015 1.00 95.31 198 LYS A C 1
ATOM 1573 O O . LYS A 1 198 ? -0.918 -1.599 -0.843 1.00 95.31 198 LYS A O 1
ATOM 1578 N N . VAL A 1 199 ? -1.397 -3.667 -0.083 1.00 95.88 199 VAL A N 1
ATOM 1579 C CA . VAL A 1 199 ? -2.145 -4.171 -1.240 1.00 95.88 199 VAL A CA 1
ATOM 1580 C C . VAL A 1 199 ? -3.600 -4.428 -0.861 1.00 95.88 199 VAL A C 1
ATOM 1582 O O . VAL A 1 199 ? -3.867 -5.112 0.127 1.00 95.88 199 VAL A O 1
ATOM 1585 N N . GLY A 1 200 ? -4.537 -3.924 -1.664 1.00 93.94 200 GLY A N 1
ATOM 1586 C CA . GLY A 1 200 ? -5.974 -4.000 -1.380 1.00 93.94 200 GLY A CA 1
ATOM 1587 C C . GLY A 1 200 ? -6.428 -2.997 -0.313 1.00 93.94 200 GLY A C 1
ATOM 1588 O O . GLY A 1 200 ? -5.771 -1.981 -0.082 1.00 93.94 200 GLY A O 1
ATOM 1589 N N . GLY A 1 201 ? -7.562 -3.259 0.340 1.00 94.12 201 GLY A N 1
ATOM 1590 C CA . GLY A 1 201 ? -8.102 -2.374 1.380 1.00 94.12 201 GLY A CA 1
ATOM 1591 C C . GLY A 1 201 ? -8.593 -1.020 0.859 1.00 94.12 201 GLY A C 1
ATOM 1592 O O . GLY A 1 201 ? -9.191 -0.930 -0.218 1.00 94.12 201 GLY A O 1
ATOM 1593 N N . TYR A 1 202 ? -8.349 0.027 1.648 1.00 94.50 202 TYR A N 1
ATOM 1594 C CA . TYR A 1 202 ? -8.694 1.413 1.317 1.00 94.50 202 TYR A CA 1
ATOM 1595 C C . TYR A 1 202 ? -7.431 2.272 1.159 1.00 94.50 202 TYR A C 1
ATOM 1597 O O . TYR A 1 202 ? -6.471 2.086 1.911 1.00 94.50 202 TYR A O 1
ATOM 1605 N N . PRO A 1 203 ? -7.392 3.217 0.207 1.00 90.62 203 PRO A N 1
ATOM 1606 C CA . PRO A 1 203 ? -6.317 4.195 0.134 1.00 90.62 203 PRO A CA 1
ATOM 1607 C C . PRO A 1 203 ? -6.388 5.140 1.336 1.00 90.62 203 PRO A C 1
ATOM 1609 O O . PRO A 1 203 ? -7.466 5.491 1.810 1.00 90.62 203 PRO A O 1
ATOM 1612 N N . THR A 1 204 ? -5.233 5.609 1.798 1.00 83.88 204 THR A N 1
ATOM 1613 C CA . THR A 1 204 ? -5.190 6.685 2.789 1.00 83.88 204 THR A CA 1
ATOM 1614 C C . THR A 1 204 ? -5.222 8.025 2.052 1.00 83.88 204 THR A C 1
ATOM 1616 O O . THR A 1 204 ? -4.351 8.315 1.220 1.00 83.88 204 THR A O 1
ATOM 1619 N N . TRP A 1 205 ? -6.158 8.901 2.406 1.00 82.56 205 TRP A N 1
ATOM 1620 C CA . TRP A 1 205 ? -6.378 10.196 1.755 1.00 82.56 205 TRP A CA 1
ATOM 1621 C C . TRP A 1 205 ? -5.669 11.350 2.485 1.00 82.56 205 TRP A C 1
ATOM 1623 O O . TRP A 1 205 ? -5.587 11.362 3.708 1.00 82.56 205 TRP A O 1
ATOM 1633 N N . THR A 1 206 ? -5.063 12.281 1.743 1.00 73.56 206 THR A N 1
ATOM 1634 C CA . THR A 1 206 ? -4.562 13.576 2.275 1.00 73.56 206 THR A CA 1
ATOM 1635 C C . THR A 1 206 ? -5.345 14.768 1.719 1.00 73.56 206 THR A C 1
ATOM 1637 O O . THR A 1 206 ? -5.108 15.916 2.094 1.00 73.56 206 THR A O 1
ATOM 1640 N N . GLN A 1 207 ? -6.241 14.481 0.782 1.00 78.56 207 GLN A N 1
ATOM 1641 C CA . GLN A 1 207 ? -7.140 15.387 0.087 1.00 78.56 207 GLN A CA 1
ATOM 1642 C C . GLN A 1 207 ? -8.512 14.717 0.040 1.00 78.56 207 GLN A C 1
ATOM 1644 O O . GLN A 1 207 ? -8.634 13.560 0.437 1.00 78.56 207 GLN A O 1
ATOM 1649 N N . GLU A 1 208 ? -9.512 15.419 -0.484 1.00 81.25 208 GLU A N 1
ATOM 1650 C CA . GLU A 1 208 ? -10.834 14.835 -0.704 1.00 81.25 208 GLU A CA 1
ATOM 1651 C C . GLU A 1 208 ? -10.745 13.509 -1.475 1.00 81.25 208 GLU A C 1
ATOM 1653 O O . GLU A 1 208 ? -10.050 13.445 -2.504 1.00 81.25 208 GLU A O 1
ATOM 1658 N N . PRO A 1 209 ? -11.433 12.453 -1.008 1.00 87.75 209 PRO A N 1
ATOM 1659 C CA . PRO A 1 209 ? -11.468 11.189 -1.709 1.00 87.75 209 PRO A CA 1
ATOM 1660 C C . PRO A 1 209 ? -11.942 11.323 -3.146 1.00 87.75 209 PRO A C 1
ATOM 1662 O O . PRO A 1 209 ? -12.966 11.931 -3.451 1.00 87.75 209 PRO A O 1
ATOM 1665 N N . ASN A 1 210 ? -11.207 10.688 -4.049 1.00 85.31 210 ASN A N 1
ATOM 1666 C CA . ASN A 1 210 ? -11.545 10.663 -5.460 1.00 85.31 210 ASN A CA 1
ATOM 1667 C C . ASN A 1 210 ? -11.357 9.254 -6.014 1.00 85.31 210 ASN A C 1
ATOM 1669 O O . ASN A 1 210 ? -10.269 8.873 -6.444 1.00 85.31 210 ASN A O 1
ATOM 1673 N N . TRP A 1 211 ? -12.438 8.478 -5.991 1.00 87.19 211 TRP A N 1
ATOM 1674 C CA . TRP A 1 211 ? -12.476 7.141 -6.566 1.00 87.19 211 TRP A CA 1
ATOM 1675 C C . TRP A 1 211 ? -12.683 7.214 -8.084 1.00 87.19 211 TRP A C 1
ATOM 1677 O O . TRP A 1 211 ? -13.776 7.561 -8.540 1.00 87.19 211 TRP A O 1
ATOM 1687 N N . PRO A 1 212 ? -11.680 6.862 -8.905 1.00 85.12 212 PRO A N 1
ATOM 1688 C CA . PRO A 1 212 ? -11.848 6.869 -10.340 1.00 85.12 212 PRO A CA 1
ATOM 1689 C C . PRO A 1 212 ? -12.809 5.795 -10.826 1.00 85.12 212 PRO A C 1
ATOM 1691 O O . PRO A 1 212 ? -12.956 4.711 -10.262 1.00 85.12 212 PRO A O 1
ATOM 1694 N N . THR A 1 213 ? -13.427 6.110 -11.953 1.00 85.19 213 THR A N 1
ATOM 1695 C CA . THR A 1 213 ? -14.276 5.204 -12.715 1.00 85.19 213 THR A CA 1
ATOM 1696 C C . THR A 1 213 ? -13.521 4.774 -13.960 1.00 85.19 213 THR A C 1
ATOM 1698 O O . THR A 1 213 ? -12.923 5.620 -14.629 1.00 85.19 213 THR A O 1
ATOM 1701 N N . CYS A 1 214 ? -13.550 3.487 -14.315 1.00 82.62 214 CYS A N 1
ATOM 1702 C CA . CYS A 1 214 ? -12.870 3.079 -15.536 1.00 82.62 214 CYS A CA 1
ATOM 1703 C C . CYS A 1 214 ? -13.558 3.702 -16.768 1.00 82.62 214 CYS A C 1
ATOM 1705 O O . CYS A 1 214 ? -14.775 3.568 -16.926 1.00 82.62 214 CYS A O 1
ATOM 1707 N N . PRO A 1 215 ? -12.807 4.338 -17.684 1.00 82.31 215 PRO A N 1
ATOM 1708 C CA . PRO A 1 215 ? -13.334 4.923 -18.915 1.00 82.31 215 PRO A CA 1
ATOM 1709 C C . PRO A 1 215 ? -14.078 3.926 -19.815 1.00 82.31 215 PRO A C 1
ATOM 1711 O O . PRO A 1 215 ? -14.991 4.338 -20.532 1.00 82.31 215 PRO A O 1
ATOM 1714 N N . THR A 1 216 ? -13.720 2.638 -19.768 1.00 84.31 216 THR A N 1
ATOM 1715 C CA . THR A 1 216 ? -14.288 1.603 -20.643 1.00 84.31 216 THR A CA 1
ATOM 1716 C C . THR A 1 216 ? -15.567 1.002 -20.071 1.00 84.31 216 THR A C 1
ATOM 1718 O O . THR A 1 216 ? -16.634 1.168 -20.655 1.00 84.31 216 THR A O 1
ATOM 1721 N N . CYS A 1 217 ? -15.491 0.332 -18.917 1.00 87.38 217 CYS A N 1
ATOM 1722 C CA . CYS A 1 217 ? -16.641 -0.367 -18.333 1.00 87.38 217 CYS A CA 1
ATOM 1723 C C . CYS A 1 217 ? -17.525 0.520 -17.445 1.00 87.38 217 CYS A C 1
ATOM 1725 O O . CYS A 1 217 ? -18.608 0.095 -17.055 1.00 87.38 217 CYS A O 1
ATOM 1727 N N . ARG A 1 218 ? -17.086 1.748 -17.130 1.00 88.88 218 ARG A N 1
ATOM 1728 C CA . ARG A 1 218 ? -17.808 2.718 -16.288 1.00 88.88 218 ARG A CA 1
ATOM 1729 C C . ARG A 1 218 ? -18.094 2.252 -14.857 1.00 88.88 218 ARG A C 1
ATOM 1731 O O . ARG A 1 218 ? -18.894 2.870 -14.164 1.00 88.88 218 ARG A O 1
ATOM 1738 N N . VAL A 1 219 ? -17.396 1.218 -14.395 1.00 86.56 219 VAL A N 1
ATOM 1739 C CA . VAL A 1 219 ? -17.428 0.763 -13.002 1.00 86.56 219 VAL A CA 1
ATOM 1740 C C . VAL A 1 219 ? -16.355 1.504 -12.202 1.00 86.56 219 VAL A C 1
ATOM 1742 O O . VAL A 1 219 ? -15.272 1.800 -12.722 1.00 86.56 219 VAL A O 1
ATOM 1745 N N . ARG A 1 220 ? -16.662 1.825 -10.940 1.00 87.50 220 ARG A N 1
ATOM 1746 C CA . ARG A 1 220 ? -15.687 2.351 -9.977 1.00 87.50 220 ARG A CA 1
ATOM 1747 C C . ARG A 1 220 ? -14.518 1.370 -9.848 1.00 87.50 220 ARG A C 1
ATOM 1749 O O . ARG A 1 220 ? -14.722 0.169 -9.727 1.00 87.50 220 ARG A O 1
ATOM 1756 N N . MET A 1 221 ? -13.298 1.888 -9.892 1.00 89.44 221 MET A N 1
ATOM 1757 C CA . MET A 1 221 ? -12.090 1.081 -9.742 1.00 89.44 221 MET A CA 1
ATOM 1758 C C . MET A 1 221 ? -11.864 0.726 -8.267 1.00 89.44 221 MET A C 1
ATOM 1760 O O . MET A 1 221 ? -12.225 1.496 -7.375 1.00 89.44 221 MET A O 1
ATOM 1764 N N . GLU A 1 222 ? -11.229 -0.415 -8.015 1.00 89.31 222 GLU A N 1
ATOM 1765 C CA . GLU A 1 222 ? -10.871 -0.856 -6.665 1.00 89.31 222 GLU A CA 1
ATOM 1766 C C . GLU A 1 222 ? -9.433 -0.465 -6.314 1.00 89.31 222 GLU A C 1
ATOM 1768 O O . GLU A 1 222 ? -8.591 -0.257 -7.189 1.00 89.31 222 GLU A O 1
ATOM 1773 N N . HIS A 1 223 ? -9.129 -0.353 -5.024 1.00 92.81 223 HIS A N 1
ATOM 1774 C CA . HIS A 1 223 ? -7.777 -0.031 -4.581 1.00 92.81 223 HIS A CA 1
ATOM 1775 C C . HIS A 1 223 ? -6.851 -1.236 -4.749 1.00 92.81 223 HIS A C 1
ATOM 1777 O O . HIS A 1 223 ? -7.145 -2.318 -4.246 1.00 92.81 223 HIS A O 1
ATOM 1783 N N . LEU A 1 224 ? -5.736 -1.048 -5.456 1.00 93.69 224 LEU A N 1
ATOM 1784 C CA . LEU A 1 224 ? -4.743 -2.096 -5.680 1.00 93.69 224 LEU A CA 1
ATOM 1785 C C . LEU A 1 224 ? -3.572 -1.968 -4.721 1.00 93.69 224 LEU A C 1
ATOM 1787 O O . LEU A 1 224 ? -3.219 -2.950 -4.078 1.00 93.69 224 LEU A O 1
ATOM 1791 N N . LEU A 1 225 ? -2.961 -0.789 -4.639 1.00 93.81 225 LEU A N 1
ATOM 1792 C CA . LEU A 1 225 ? -1.689 -0.616 -3.949 1.00 93.81 225 LEU A CA 1
ATOM 1793 C C . LEU A 1 225 ? -1.527 0.820 -3.447 1.00 93.81 225 LEU A C 1
ATOM 1795 O O . LEU A 1 225 ? -1.742 1.774 -4.196 1.00 93.81 225 LEU A O 1
ATOM 1799 N N . THR A 1 226 ? -1.042 0.944 -2.214 1.00 92.19 226 THR A N 1
ATOM 1800 C CA . THR A 1 226 ? -0.452 2.173 -1.678 1.00 92.19 226 THR A CA 1
ATOM 1801 C C . THR A 1 226 ? 1.052 1.982 -1.553 1.00 92.19 226 THR A C 1
ATOM 1803 O O . THR A 1 226 ? 1.500 1.033 -0.906 1.00 92.19 226 THR A O 1
ATOM 1806 N N . ILE A 1 227 ? 1.832 2.916 -2.099 1.00 90.25 227 ILE A N 1
ATOM 1807 C CA . ILE A 1 227 ? 3.253 3.073 -1.766 1.00 90.25 227 ILE A CA 1
ATOM 1808 C C . ILE A 1 227 ? 3.376 4.331 -0.912 1.00 90.25 227 ILE A C 1
ATOM 1810 O O . ILE A 1 227 ? 3.193 5.446 -1.401 1.00 90.25 227 ILE A O 1
ATOM 1814 N N . SER A 1 228 ? 3.633 4.129 0.380 1.00 85.69 228 SER A N 1
ATOM 1815 C CA . SER A 1 228 ? 3.744 5.194 1.374 1.00 85.69 228 SER A CA 1
ATOM 1816 C C . SER A 1 228 ? 5.197 5.484 1.723 1.00 85.69 228 SER A C 1
ATOM 1818 O O . SER A 1 228 ? 6.004 4.566 1.851 1.00 85.69 228 SER A O 1
ATOM 1820 N N . SER A 1 229 ? 5.501 6.760 1.947 1.00 79.69 229 SER A N 1
ATOM 1821 C CA . SER A 1 229 ? 6.764 7.244 2.507 1.00 79.69 229 SER A CA 1
ATOM 1822 C C . SER A 1 229 ? 6.898 7.020 4.018 1.00 79.69 229 SER A C 1
ATOM 1824 O O . SER A 1 229 ? 7.938 7.352 4.577 1.00 79.69 229 SER A O 1
ATOM 1826 N N . ASN A 1 230 ? 5.865 6.496 4.689 1.00 83.12 230 ASN A N 1
ATOM 1827 C CA . ASN A 1 230 ? 5.905 6.104 6.100 1.00 83.12 230 ASN A CA 1
ATOM 1828 C C . ASN A 1 230 ? 5.045 4.858 6.352 1.00 83.12 230 ASN A C 1
ATOM 1830 O O . ASN A 1 230 ? 3.996 4.696 5.729 1.00 83.12 230 ASN A O 1
ATOM 1834 N N . GLU A 1 231 ? 5.460 4.015 7.290 1.00 87.94 231 GLU A N 1
ATOM 1835 C CA . GLU A 1 231 ? 4.739 2.828 7.759 1.00 87.94 231 GLU A CA 1
ATOM 1836 C C . GLU A 1 231 ? 3.578 3.155 8.709 1.00 87.94 231 GLU A C 1
ATOM 1838 O O . GLU A 1 231 ? 2.609 2.398 8.776 1.00 87.94 231 GLU A O 1
ATOM 1843 N N . PHE A 1 232 ? 3.679 4.288 9.405 1.00 88.94 232 PHE A N 1
ATOM 1844 C CA . PHE A 1 232 ? 2.678 4.877 10.296 1.00 88.94 232 PHE A CA 1
ATOM 1845 C C . PHE A 1 232 ? 2.962 6.378 10.476 1.00 88.94 232 PHE A C 1
ATOM 1847 O O . PHE A 1 232 ? 4.084 6.846 10.236 1.00 88.94 232 PHE A O 1
ATOM 1854 N N . ASP A 1 233 ? 1.964 7.144 10.913 1.00 84.00 233 ASP A N 1
ATOM 1855 C CA . ASP A 1 233 ? 2.082 8.583 11.156 1.00 84.00 233 ASP A CA 1
ATOM 1856 C C . ASP A 1 233 ? 2.198 8.940 12.654 1.00 84.00 233 ASP A C 1
ATOM 1858 O O . ASP A 1 233 ? 2.510 8.094 13.495 1.00 84.00 233 ASP A O 1
ATOM 1862 N N . GLY A 1 234 ? 2.048 10.230 12.974 1.00 84.81 234 GLY A N 1
ATOM 1863 C CA . GLY A 1 234 ? 2.166 10.771 14.332 1.00 84.81 234 GLY A CA 1
ATOM 1864 C C . GLY A 1 234 ? 1.148 10.230 15.339 1.00 84.81 234 GLY A C 1
ATOM 1865 O O . GLY A 1 234 ? 1.457 10.153 16.524 1.00 84.81 234 GLY A O 1
ATOM 1866 N N . GLU A 1 235 ? -0.026 9.817 14.873 1.00 86.25 235 GLU A N 1
ATOM 1867 C CA . GLU A 1 235 ? -1.139 9.341 15.702 1.00 86.25 235 GLU A CA 1
ATOM 1868 C C . GLU A 1 235 ? -1.309 7.827 15.549 1.00 86.25 235 GLU A C 1
ATOM 1870 O O . GLU A 1 235 ? -1.416 7.070 16.518 1.00 86.25 235 GLU A O 1
ATOM 1875 N N . SER A 1 236 ? -1.234 7.358 14.307 1.00 88.81 236 SER A N 1
ATOM 1876 C CA . SER A 1 236 ? -1.591 6.004 13.912 1.00 88.81 236 SER A CA 1
ATOM 1877 C C . SER A 1 236 ? -0.597 4.935 14.394 1.00 88.81 236 SER A C 1
ATOM 1879 O O . SER A 1 236 ? -0.950 3.754 14.481 1.00 88.81 236 SER A O 1
ATOM 1881 N N . TRP A 1 237 ? 0.616 5.333 14.810 1.00 91.69 237 TRP A N 1
ATOM 1882 C CA . TRP A 1 237 ? 1.646 4.447 15.376 1.00 91.69 237 TRP A CA 1
ATOM 1883 C C . TRP A 1 237 ? 1.127 3.579 16.528 1.00 91.69 237 TRP A C 1
ATOM 1885 O O . TRP A 1 237 ? 1.547 2.435 16.660 1.00 91.69 237 TRP A O 1
ATOM 1895 N N . ARG A 1 238 ? 0.175 4.080 17.329 1.00 92.19 238 ARG A N 1
ATOM 1896 C CA . ARG A 1 238 ? -0.418 3.339 18.458 1.00 92.19 238 ARG A CA 1
ATOM 1897 C C . ARG A 1 238 ? -1.139 2.062 18.021 1.00 92.19 238 ARG A C 1
ATOM 1899 O O . ARG A 1 238 ? -1.325 1.166 18.837 1.00 92.19 238 ARG A O 1
ATOM 1906 N N . THR A 1 239 ? -1.559 2.003 16.757 1.00 94.00 239 THR A N 1
ATOM 1907 C CA . THR A 1 239 ? -2.224 0.841 16.157 1.00 94.00 239 THR A CA 1
ATOM 1908 C C . THR A 1 239 ? -1.336 0.139 15.142 1.00 94.00 239 THR A C 1
ATOM 1910 O O . THR A 1 239 ? -1.384 -1.080 15.043 1.00 94.00 239 THR A O 1
ATOM 1913 N N . TRP A 1 240 ? -0.547 0.888 14.371 1.00 93.81 240 TRP A N 1
ATOM 1914 C CA . TRP A 1 240 ? 0.091 0.372 13.161 1.00 93.81 240 TRP A CA 1
ATOM 1915 C C . TRP A 1 240 ? 1.604 0.169 13.261 1.00 93.81 240 TRP A C 1
ATOM 1917 O O . TRP A 1 240 ? 2.176 -0.398 12.325 1.00 93.81 240 TRP A O 1
ATOM 1927 N N . LEU A 1 241 ? 2.250 0.574 14.361 1.00 94.81 241 LEU A N 1
ATOM 1928 C CA . LEU A 1 241 ? 3.639 0.206 14.656 1.00 94.81 241 LEU A CA 1
ATOM 1929 C C . LEU A 1 241 ? 3.719 -1.305 14.921 1.00 94.81 241 LEU A C 1
ATOM 1931 O O . LEU A 1 241 ? 3.053 -1.769 15.848 1.00 94.81 241 LEU A O 1
ATOM 1935 N N . PRO A 1 242 ? 4.522 -2.079 14.169 1.00 95.38 242 PRO A N 1
ATOM 1936 C CA . PRO A 1 242 ? 4.669 -3.503 14.439 1.00 95.38 242 PRO A CA 1
ATOM 1937 C C . PRO A 1 242 ? 5.199 -3.786 15.846 1.00 95.38 242 PRO A C 1
ATOM 1939 O O . PRO A 1 242 ? 6.069 -3.075 16.359 1.00 95.38 242 PRO A O 1
ATOM 1942 N N . ILE A 1 243 ? 4.721 -4.873 16.452 1.00 95.50 243 ILE A N 1
ATOM 1943 C CA . ILE A 1 243 ? 5.137 -5.311 17.793 1.00 95.50 243 ILE A CA 1
ATOM 1944 C C . ILE A 1 243 ? 6.660 -5.488 17.847 1.00 95.50 243 ILE A C 1
ATOM 1946 O O . ILE A 1 243 ? 7.305 -5.087 18.811 1.00 95.50 243 ILE A O 1
ATOM 1950 N N . GLU A 1 244 ? 7.247 -6.051 16.791 1.00 94.62 244 GLU A N 1
ATOM 1951 C CA . GLU A 1 244 ? 8.679 -6.336 16.704 1.00 94.62 244 GLU A CA 1
ATOM 1952 C C . GLU A 1 244 ? 9.552 -5.080 16.609 1.00 94.62 244 GLU A C 1
ATOM 1954 O O . GLU A 1 244 ? 10.742 -5.159 16.909 1.00 94.62 244 GLU A O 1
ATOM 1959 N N . ASP A 1 245 ? 8.982 -3.944 16.199 1.00 92.69 245 ASP A N 1
ATOM 1960 C CA . ASP A 1 245 ? 9.686 -2.660 16.120 1.00 92.69 245 ASP A CA 1
ATOM 1961 C C . ASP A 1 245 ? 9.306 -1.717 17.280 1.00 92.69 245 ASP A C 1
ATOM 1963 O O . ASP A 1 245 ? 9.715 -0.555 17.315 1.00 92.69 245 ASP A O 1
ATOM 1967 N N . THR A 1 246 ? 8.533 -2.207 18.257 1.00 92.25 246 THR A N 1
ATOM 1968 C CA . THR A 1 246 ? 8.179 -1.438 19.453 1.00 92.25 246 THR A CA 1
ATOM 1969 C C . THR A 1 246 ? 9.385 -1.339 20.399 1.00 92.25 246 THR A C 1
ATOM 1971 O O . THR A 1 246 ? 9.962 -2.368 20.765 1.00 92.25 246 THR A O 1
ATOM 1974 N N . PRO A 1 247 ? 9.781 -0.128 20.843 1.00 91.62 247 PRO A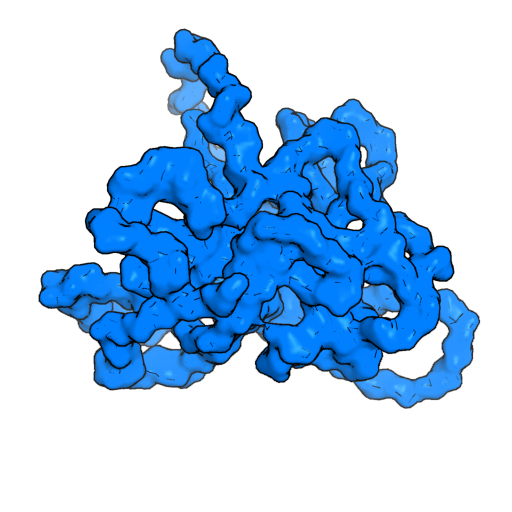 N 1
ATOM 1975 C CA . PRO A 1 247 ? 10.875 0.036 21.796 1.00 91.62 247 PRO A CA 1
ATOM 1976 C C . PRO A 1 247 ? 10.622 -0.704 23.112 1.00 91.62 247 PRO A C 1
ATOM 1978 O O . PRO A 1 247 ? 9.510 -0.714 23.633 1.00 91.62 247 PRO A O 1
ATOM 1981 N N . ALA A 1 248 ? 11.679 -1.263 23.707 1.00 89.62 248 ALA A N 1
ATOM 1982 C CA . ALA A 1 248 ? 11.581 -1.964 24.991 1.00 89.62 248 ALA A CA 1
ATOM 1983 C C . ALA A 1 248 ? 11.168 -1.047 26.161 1.00 89.62 248 ALA A C 1
ATOM 1985 O O . ALA A 1 248 ? 10.638 -1.520 27.165 1.00 89.62 248 ALA A O 1
ATOM 1986 N N . MET A 1 249 ? 11.440 0.257 26.054 1.00 89.94 249 MET A N 1
ATOM 1987 C CA . MET A 1 249 ? 11.051 1.276 27.026 1.00 89.94 249 MET A CA 1
ATOM 1988 C C . MET A 1 249 ? 10.588 2.537 26.299 1.00 89.94 249 MET A C 1
ATOM 1990 O O . MET A 1 249 ? 11.203 2.938 25.313 1.00 89.94 249 MET A O 1
ATOM 1994 N N . GLY A 1 250 ? 9.554 3.184 26.837 1.00 90.69 250 GLY A N 1
ATOM 1995 C CA . GLY A 1 250 ? 8.988 4.400 26.258 1.00 90.69 250 GLY A CA 1
ATOM 1996 C C . GLY A 1 250 ? 8.166 4.126 25.000 1.00 90.69 250 GLY A C 1
ATOM 1997 O O . GLY A 1 250 ? 7.564 3.066 24.840 1.00 90.69 250 GLY A O 1
ATOM 1998 N N . THR A 1 251 ? 8.120 5.120 24.129 1.00 92.19 251 THR A N 1
ATOM 1999 C CA . THR A 1 251 ? 7.398 5.129 22.860 1.00 92.19 251 THR A CA 1
ATOM 2000 C C . THR A 1 251 ? 8.372 5.249 21.694 1.00 92.19 251 THR A C 1
ATOM 2002 O O . THR A 1 251 ? 9.542 5.594 21.862 1.00 92.19 251 THR A O 1
ATOM 2005 N N . ILE A 1 252 ? 7.878 5.027 20.476 1.00 90.81 252 ILE A N 1
ATOM 2006 C CA . ILE A 1 252 ? 8.666 5.221 19.252 1.00 90.81 252 ILE A CA 1
ATOM 2007 C C . ILE A 1 252 ? 9.238 6.646 19.124 1.00 90.81 252 ILE A C 1
ATOM 2009 O O . ILE A 1 252 ? 10.270 6.849 18.487 1.00 90.81 252 ILE A O 1
ATOM 2013 N N . TRP A 1 253 ? 8.601 7.631 19.761 1.00 91.00 253 TRP A N 1
ATOM 2014 C CA . TRP A 1 253 ? 9.012 9.036 19.742 1.00 91.00 253 TRP A CA 1
ATOM 2015 C C . TRP A 1 253 ? 10.164 9.355 20.693 1.00 91.00 253 TRP A C 1
ATOM 2017 O O . TRP A 1 253 ? 10.805 10.390 20.524 1.00 91.00 253 TRP A O 1
ATOM 2027 N N . ASP A 1 254 ? 10.451 8.466 21.646 1.00 92.62 254 ASP A N 1
ATOM 2028 C CA . ASP A 1 254 ? 11.580 8.600 22.569 1.00 92.62 254 ASP A CA 1
ATOM 2029 C C . ASP A 1 254 ? 12.902 8.128 21.940 1.00 92.62 254 ASP A C 1
ATOM 2031 O O . ASP A 1 254 ? 13.983 8.406 22.466 1.00 92.62 254 ASP A O 1
ATOM 2035 N N . LEU A 1 255 ? 12.837 7.427 20.801 1.00 90.06 255 LEU A N 1
ATOM 2036 C CA . LEU A 1 255 ? 14.028 7.017 20.067 1.00 90.06 255 LEU A CA 1
ATOM 2037 C C . LEU A 1 255 ? 14.742 8.220 19.428 1.00 90.06 255 LEU A C 1
ATOM 2039 O O . LEU A 1 255 ? 14.093 9.160 18.953 1.00 90.06 255 LEU A O 1
ATOM 2043 N N . PRO A 1 256 ? 16.084 8.166 19.306 1.00 90.75 256 PRO A N 1
ATOM 2044 C CA . PRO A 1 256 ? 16.824 9.079 18.450 1.00 90.75 256 PRO A CA 1
ATOM 2045 C C . PRO A 1 256 ? 16.222 9.121 17.047 1.00 90.75 256 PRO A C 1
ATOM 2047 O O . PRO A 1 256 ? 15.801 8.101 16.501 1.00 90.75 256 PRO A O 1
ATOM 2050 N N . TYR A 1 257 ? 16.228 10.312 16.453 1.00 82.38 257 TYR A N 1
ATOM 2051 C CA . TYR A 1 257 ? 15.617 10.569 15.153 1.00 82.38 257 TYR A CA 1
ATOM 2052 C C . TYR A 1 257 ? 16.017 9.537 14.081 1.00 82.38 257 TYR A C 1
ATOM 2054 O O . TYR A 1 257 ? 15.144 8.998 13.411 1.00 82.38 257 TYR A O 1
ATOM 2062 N N . GLU A 1 258 ? 17.311 9.223 13.977 1.00 83.12 258 GLU A N 1
ATOM 2063 C CA . GLU A 1 258 ? 17.855 8.267 13.003 1.00 83.12 258 GLU A CA 1
ATOM 2064 C C . GLU A 1 258 ? 17.249 6.865 13.187 1.00 83.12 258 GLU A C 1
ATOM 2066 O O . GLU A 1 258 ? 16.664 6.323 12.250 1.00 83.12 258 GLU A O 1
ATOM 2071 N N . GLN A 1 259 ? 17.253 6.344 14.420 1.00 85.62 259 GLN A N 1
ATOM 2072 C CA . GLN A 1 259 ? 16.674 5.035 14.754 1.00 85.62 259 GLN A CA 1
ATOM 2073 C C . GLN A 1 259 ? 15.162 4.993 14.512 1.00 85.62 259 GLN A C 1
ATOM 2075 O O . GLN A 1 259 ? 14.644 4.029 13.954 1.00 85.62 259 GLN A O 1
ATOM 2080 N N . ARG A 1 260 ? 14.435 6.056 14.885 1.00 86.69 260 ARG A N 1
ATOM 2081 C CA . ARG A 1 260 ? 12.996 6.148 14.608 1.00 86.69 260 ARG A CA 1
ATOM 2082 C C . ARG A 1 260 ? 12.722 6.093 13.113 1.00 86.69 260 ARG A C 1
ATOM 2084 O O . ARG A 1 260 ? 11.766 5.443 12.701 1.00 86.69 260 ARG A O 1
ATOM 2091 N N . THR A 1 261 ? 13.514 6.789 12.299 1.00 78.31 261 THR A N 1
ATOM 2092 C CA . THR A 1 261 ? 13.268 6.807 10.857 1.00 78.31 261 THR A CA 1
ATOM 2093 C C . THR A 1 261 ? 13.517 5.469 10.186 1.00 78.31 261 THR A C 1
ATOM 2095 O O . THR A 1 261 ? 12.814 5.187 9.229 1.00 78.31 261 THR A O 1
ATOM 2098 N N . GLU A 1 262 ? 14.444 4.642 10.671 1.00 80.88 262 GLU A N 1
ATOM 2099 C CA . GLU A 1 262 ? 14.651 3.283 10.139 1.00 80.88 262 GLU A CA 1
ATOM 2100 C C . GLU A 1 262 ? 13.417 2.382 10.330 1.00 80.88 262 GLU A C 1
ATOM 2102 O O . GLU A 1 262 ? 13.208 1.437 9.570 1.00 80.88 262 GLU A O 1
ATOM 2107 N N . ILE A 1 263 ? 12.596 2.686 11.341 1.00 84.81 263 ILE A N 1
ATOM 2108 C CA . ILE A 1 263 ? 11.345 1.981 11.642 1.00 84.81 263 ILE A CA 1
ATOM 2109 C C . ILE A 1 263 ? 10.163 2.635 10.918 1.00 84.81 263 ILE A C 1
ATOM 2111 O O . ILE A 1 263 ? 9.335 1.955 10.325 1.00 84.81 263 ILE A O 1
ATOM 2115 N N . GLN A 1 264 ? 10.050 3.962 10.995 1.00 82.00 264 GLN A N 1
ATOM 2116 C CA . GLN A 1 264 ? 8.879 4.690 10.514 1.00 82.00 264 GLN A CA 1
ATOM 2117 C C . GLN A 1 264 ? 8.893 4.906 9.002 1.00 82.00 264 GLN A C 1
ATOM 2119 O O . GLN A 1 264 ? 7.835 4.908 8.376 1.00 82.00 264 GLN A O 1
ATOM 2124 N N . CYS A 1 265 ? 10.057 5.154 8.415 1.00 75.31 265 CYS A N 1
ATOM 2125 C CA . CYS A 1 265 ? 10.188 5.494 7.010 1.00 75.31 265 CYS A CA 1
ATOM 2126 C C . CYS A 1 265 ? 10.814 4.310 6.269 1.00 75.31 265 CYS A C 1
ATOM 2128 O O . CYS A 1 265 ? 11.855 3.814 6.696 1.00 75.31 265 CYS A O 1
ATOM 2130 N N . PRO A 1 266 ? 10.260 3.868 5.126 1.00 61.97 266 PRO A N 1
ATOM 2131 C CA . PRO A 1 266 ? 11.026 3.020 4.243 1.00 61.97 266 PRO A CA 1
ATOM 2132 C C . PRO A 1 266 ? 12.326 3.749 3.838 1.00 61.97 266 PRO A C 1
ATOM 2134 O O . PRO A 1 266 ? 12.310 4.973 3.656 1.00 61.97 266 PRO A O 1
ATOM 2137 N N . PRO A 1 267 ? 13.445 3.021 3.669 1.00 58.81 267 PRO A N 1
ATOM 2138 C CA . PRO A 1 267 ? 14.798 3.591 3.671 1.00 58.81 267 PRO A CA 1
ATOM 2139 C C . PRO A 1 267 ? 15.093 4.660 2.600 1.00 58.81 267 PRO A C 1
ATOM 2141 O O . PRO A 1 267 ? 16.057 5.411 2.692 1.00 58.81 267 PRO A O 1
ATOM 2144 N N . TRP A 1 268 ? 14.245 4.796 1.587 1.00 57.97 268 TRP A N 1
ATOM 2145 C CA . TRP A 1 268 ? 14.416 5.796 0.535 1.00 57.97 268 TRP A CA 1
ATOM 2146 C C . TRP A 1 268 ? 13.945 7.206 0.904 1.00 57.97 268 TRP A C 1
ATOM 2148 O O . TRP A 1 268 ? 14.398 8.174 0.302 1.00 57.97 268 TRP A O 1
ATOM 2158 N N . ALA A 1 269 ? 13.103 7.361 1.929 1.00 53.03 269 ALA A N 1
ATOM 2159 C CA . ALA A 1 269 ? 12.610 8.671 2.371 1.00 53.03 269 ALA A CA 1
ATOM 2160 C C . ALA A 1 269 ? 13.606 9.435 3.284 1.00 53.03 269 ALA A C 1
ATOM 2162 O O . ALA A 1 269 ? 13.284 10.500 3.823 1.00 53.03 269 ALA A O 1
ATOM 2163 N N . HIS A 1 270 ? 14.825 8.912 3.487 1.00 47.00 270 HIS A N 1
ATOM 2164 C CA . HIS A 1 270 ? 15.838 9.497 4.380 1.00 47.00 270 HIS A CA 1
ATOM 2165 C C . HIS A 1 270 ? 16.556 10.731 3.803 1.00 47.00 270 HIS A C 1
ATOM 2167 O O . HIS A 1 270 ? 17.053 11.575 4.558 1.00 47.00 270 HIS A O 1
ATOM 2173 N N . ALA A 1 271 ? 16.630 10.870 2.476 1.00 40.22 271 ALA A N 1
ATOM 2174 C CA . ALA A 1 271 ? 17.616 11.742 1.835 1.00 40.22 271 ALA A CA 1
ATOM 2175 C C . ALA A 1 271 ? 17.418 13.249 2.075 1.00 40.22 271 ALA A C 1
ATOM 2177 O O . ALA A 1 271 ? 18.390 14.007 2.021 1.00 40.22 271 ALA A O 1
ATOM 2178 N N . ARG A 1 272 ? 16.202 13.716 2.391 1.00 38.81 272 ARG A N 1
ATOM 2179 C CA . ARG A 1 272 ? 15.962 15.152 2.628 1.00 38.81 272 ARG A CA 1
ATOM 2180 C C . ARG A 1 272 ? 16.266 15.656 4.030 1.00 38.81 272 ARG A C 1
ATOM 2182 O O . ARG A 1 272 ? 16.291 16.871 4.221 1.00 38.81 272 ARG A O 1
ATOM 2189 N N . ARG A 1 273 ? 16.482 14.795 5.025 1.00 44.50 273 ARG A N 1
ATOM 2190 C CA . ARG A 1 273 ? 16.477 15.265 6.425 1.00 44.50 273 ARG A CA 1
ATOM 2191 C C . ARG A 1 273 ? 17.858 15.435 7.062 1.00 44.50 273 ARG A C 1
ATOM 2193 O O . ARG A 1 273 ? 17.941 16.043 8.121 1.00 44.50 273 ARG A O 1
ATOM 2200 N N . HIS A 1 274 ? 18.933 15.038 6.373 1.00 34.25 274 HIS A N 1
ATOM 2201 C CA . HIS A 1 274 ? 20.310 15.143 6.883 1.00 34.25 274 HIS A CA 1
ATOM 2202 C C . HIS A 1 274 ? 21.233 16.152 6.172 1.00 34.25 274 HIS A C 1
ATOM 2204 O O . HIS A 1 274 ? 22.424 16.191 6.470 1.00 34.25 274 HIS A O 1
ATOM 2210 N N . GLY A 1 275 ? 20.750 17.037 5.290 1.00 31.88 275 GLY A N 1
ATOM 2211 C CA . GLY A 1 275 ? 21.676 18.030 4.731 1.00 31.88 275 GLY A CA 1
ATOM 2212 C C . GLY A 1 275 ? 21.129 18.995 3.695 1.00 31.88 275 GLY A C 1
ATOM 2213 O O . GLY A 1 275 ? 21.282 18.766 2.499 1.00 31.88 275 GLY A O 1
ATOM 2214 N N . ARG A 1 276 ? 20.596 20.125 4.169 1.00 27.64 276 ARG A N 1
ATOM 2215 C CA . ARG A 1 276 ? 20.823 21.477 3.623 1.00 27.64 276 ARG A CA 1
ATOM 2216 C C . ARG A 1 276 ? 20.112 22.489 4.526 1.00 27.64 276 ARG A C 1
ATOM 2218 O O . ARG A 1 276 ? 18.909 22.694 4.419 1.00 27.64 276 ARG A O 1
ATOM 2225 N N . HIS A 1 277 ? 20.867 23.151 5.404 1.00 26.19 277 HIS A N 1
ATOM 2226 C CA . HIS A 1 277 ? 20.446 24.447 5.931 1.00 26.19 277 HIS A CA 1
ATOM 2227 C C . HIS A 1 277 ? 20.278 25.395 4.737 1.00 26.19 277 HIS A C 1
ATOM 2229 O O . HIS A 1 277 ? 21.269 25.850 4.164 1.00 26.19 277 HIS A O 1
ATOM 2235 N N . LEU A 1 278 ? 19.038 25.686 4.336 1.00 23.61 278 LEU A N 1
ATOM 2236 C CA . LEU A 1 278 ? 18.783 26.878 3.537 1.00 23.61 278 LEU A CA 1
ATOM 2237 C C . LEU A 1 278 ? 19.078 28.100 4.423 1.00 23.61 278 LEU A C 1
ATOM 2239 O O . LEU A 1 278 ? 18.579 28.165 5.550 1.00 23.61 278 LEU A O 1
ATOM 2243 N N . PRO A 1 279 ? 19.897 29.065 3.968 1.00 23.30 279 PRO A N 1
ATOM 2244 C CA . PRO A 1 279 ? 20.148 30.269 4.736 1.00 23.30 279 PRO A CA 1
ATOM 2245 C C . PRO A 1 279 ? 18.846 31.058 4.898 1.00 23.30 279 PRO A C 1
ATOM 2247 O O . PRO A 1 279 ? 18.135 31.350 3.936 1.00 23.30 279 PRO A O 1
ATOM 2250 N N . VAL A 1 280 ? 18.560 31.421 6.147 1.00 29.56 280 VAL A N 1
ATOM 2251 C CA . VAL A 1 280 ? 17.476 32.312 6.560 1.00 29.56 280 VAL A CA 1
ATOM 2252 C C . VAL A 1 280 ? 17.660 33.667 5.877 1.00 29.56 280 VAL A C 1
ATOM 2254 O O . VAL A 1 280 ? 18.385 34.520 6.379 1.00 29.56 280 VAL A O 1
ATOM 2257 N N . ARG A 1 281 ? 17.036 33.864 4.711 1.00 30.34 281 ARG A N 1
ATOM 2258 C CA . ARG A 1 281 ? 16.737 35.182 4.122 1.00 30.34 281 ARG A CA 1
ATOM 2259 C C . ARG A 1 281 ? 15.793 35.049 2.923 1.00 30.34 281 ARG A C 1
ATOM 2261 O O . ARG A 1 281 ? 16.166 35.329 1.794 1.00 30.34 281 ARG A O 1
ATOM 2268 N N . MET A 1 282 ? 14.539 34.662 3.164 1.00 25.66 282 MET A N 1
ATOM 2269 C CA . MET A 1 282 ? 13.470 34.965 2.197 1.00 25.66 282 MET A CA 1
ATOM 2270 C C . MET A 1 282 ? 12.075 35.116 2.823 1.00 25.66 282 MET A C 1
ATOM 2272 O O . MET A 1 282 ? 11.060 34.853 2.190 1.00 25.66 282 MET A O 1
ATOM 2276 N N . HIS A 1 283 ? 11.998 35.612 4.060 1.00 26.91 283 HIS A N 1
ATOM 2277 C CA . HIS A 1 283 ? 10.744 36.102 4.635 1.00 26.91 283 HIS A CA 1
ATOM 2278 C C . HIS A 1 283 ? 10.569 37.588 4.307 1.00 26.91 283 HIS A C 1
ATOM 2280 O O . HIS A 1 283 ? 10.876 38.423 5.149 1.00 26.91 283 HIS A O 1
ATOM 2286 N N . GLN A 1 284 ? 10.093 37.931 3.101 1.00 25.88 284 GLN A N 1
ATOM 2287 C CA . GLN A 1 284 ? 9.357 39.201 2.924 1.00 25.88 284 GLN A CA 1
ATOM 2288 C C . GLN A 1 284 ? 8.555 39.397 1.625 1.00 25.88 284 GLN A C 1
ATOM 2290 O O . GLN A 1 284 ? 7.899 40.426 1.514 1.00 25.88 284 GLN A O 1
ATOM 2295 N N . LEU A 1 285 ? 8.507 38.449 0.677 1.00 25.78 285 LEU A N 1
ATOM 2296 C CA . LEU A 1 285 ? 7.797 38.687 -0.601 1.00 25.78 285 LEU A CA 1
ATOM 2297 C C . LEU A 1 285 ? 6.621 37.749 -0.933 1.00 25.78 285 LEU A C 1
ATOM 2299 O O . LEU A 1 285 ? 5.947 37.966 -1.933 1.00 25.78 285 LEU A O 1
ATOM 2303 N N . LEU A 1 286 ? 6.269 36.782 -0.082 1.00 24.44 286 LEU A N 1
ATOM 2304 C CA . LEU A 1 286 ? 5.156 35.846 -0.338 1.00 24.44 286 LEU A CA 1
ATOM 2305 C C . LEU A 1 286 ? 3.923 36.131 0.537 1.00 24.44 286 LEU A C 1
ATOM 2307 O O . LEU A 1 286 ? 3.453 35.279 1.283 1.00 24.44 286 LEU A O 1
ATOM 2311 N N . ARG A 1 287 ? 3.381 37.353 0.450 1.00 25.28 287 ARG A N 1
ATOM 2312 C CA . ARG A 1 287 ? 2.047 37.695 0.995 1.00 25.28 287 ARG A CA 1
ATOM 2313 C C . ARG A 1 287 ? 1.013 38.105 -0.062 1.00 25.28 287 ARG A C 1
ATOM 2315 O O . ARG A 1 287 ? -0.062 38.556 0.309 1.00 25.28 287 ARG A O 1
ATOM 2322 N N . GLN A 1 288 ? 1.284 37.926 -1.359 1.00 26.38 288 GLN A N 1
ATOM 2323 C CA . GLN A 1 288 ? 0.347 38.361 -2.413 1.00 26.38 288 GLN A CA 1
ATOM 2324 C C . GLN A 1 288 ? -0.028 37.324 -3.487 1.00 26.38 288 GLN A C 1
ATOM 2326 O O . GLN A 1 288 ? -0.805 37.659 -4.370 1.00 26.38 288 GLN A O 1
ATOM 2331 N N . ALA A 1 289 ? 0.402 36.061 -3.395 1.00 24.61 289 ALA A N 1
ATOM 2332 C CA . ALA A 1 289 ? 0.048 35.035 -4.394 1.00 24.61 289 ALA A CA 1
ATOM 2333 C C . ALA A 1 289 ? -0.902 33.932 -3.872 1.00 24.61 289 ALA A C 1
ATOM 2335 O O . ALA A 1 289 ? -0.965 32.841 -4.429 1.00 24.61 289 ALA A O 1
ATOM 2336 N N . LEU A 1 290 ? -1.659 34.197 -2.800 1.00 31.78 290 LEU A N 1
ATOM 2337 C CA . LEU A 1 290 ? -2.738 33.312 -2.350 1.00 31.78 290 LEU A CA 1
ATOM 2338 C C . LEU A 1 290 ? -3.962 33.512 -3.247 1.00 31.78 290 LEU A C 1
ATOM 2340 O O . LEU A 1 290 ? -4.715 34.458 -3.027 1.00 31.78 290 LEU A O 1
ATOM 2344 N N . ARG A 1 291 ? -4.126 32.635 -4.247 1.00 26.89 291 ARG A N 1
ATOM 2345 C CA . ARG A 1 291 ? -5.403 32.190 -4.849 1.00 26.89 291 ARG A CA 1
ATOM 2346 C C . ARG A 1 291 ? -5.114 31.275 -6.047 1.00 26.89 291 ARG A C 1
ATOM 2348 O O . ARG A 1 291 ? -5.182 31.721 -7.183 1.00 26.89 291 ARG A O 1
ATOM 2355 N N . LEU A 1 292 ? -4.818 30.002 -5.797 1.00 23.81 292 LEU A N 1
ATOM 2356 C CA . LEU A 1 292 ? -5.052 28.912 -6.753 1.00 23.81 292 LEU A CA 1
ATOM 2357 C C . LEU A 1 292 ? -5.160 27.587 -5.975 1.00 23.81 292 LEU A C 1
ATOM 2359 O O . LEU A 1 292 ? -4.299 27.320 -5.136 1.00 23.81 292 LEU A O 1
ATOM 2363 N N . PRO A 1 293 ? -6.207 26.774 -6.199 1.00 23.36 293 PRO A N 1
ATOM 2364 C CA . PRO A 1 293 ? -6.321 25.462 -5.578 1.00 23.36 293 PRO A CA 1
ATOM 2365 C C . PRO A 1 293 ? -5.371 24.482 -6.285 1.00 23.36 293 PRO A C 1
ATOM 2367 O O . PRO A 1 293 ? -5.551 24.188 -7.465 1.00 23.36 293 PRO A O 1
ATOM 2370 N N . LEU A 1 294 ? -4.356 23.978 -5.575 1.00 25.66 294 LEU A N 1
ATOM 2371 C CA . LEU A 1 294 ? -3.541 22.851 -6.041 1.00 25.66 294 LEU A CA 1
ATOM 2372 C C . LEU A 1 294 ? -4.353 21.554 -5.896 1.00 25.66 294 LEU A C 1
ATOM 2374 O O . LEU A 1 294 ? -4.649 21.130 -4.780 1.00 25.66 294 LEU A O 1
ATOM 2378 N N . ARG A 1 295 ? -4.696 20.920 -7.020 1.00 26.09 295 ARG A N 1
ATOM 2379 C CA . ARG A 1 295 ? -5.194 19.537 -7.073 1.00 26.09 295 ARG A CA 1
ATOM 2380 C C . ARG A 1 295 ? -3.984 18.607 -7.192 1.00 26.09 295 ARG A C 1
ATOM 2382 O O . ARG A 1 295 ? -3.260 18.720 -8.176 1.00 26.09 295 ARG A O 1
ATOM 2389 N N . LEU A 1 296 ? -3.762 17.706 -6.229 1.00 32.75 296 LEU A N 1
ATOM 2390 C CA . LEU A 1 296 ? -2.955 16.515 -6.507 1.00 32.75 296 LEU A CA 1
ATOM 2391 C C . LEU A 1 296 ? -3.921 15.499 -7.114 1.00 32.75 296 LEU A C 1
ATOM 2393 O O . LEU A 1 296 ? -4.985 15.230 -6.561 1.00 32.75 296 LEU A O 1
ATOM 2397 N N . PHE A 1 297 ? -3.587 14.966 -8.280 1.00 31.89 297 PHE A N 1
ATOM 2398 C CA . PHE A 1 297 ? -4.381 13.916 -8.897 1.00 31.89 297 PHE A CA 1
ATOM 2399 C C . PHE A 1 297 ? -3.812 12.563 -8.474 1.00 31.89 297 PHE A C 1
ATOM 2401 O O . PHE A 1 297 ? -2.633 12.288 -8.681 1.00 31.89 297 PHE A O 1
ATOM 2408 N N . LEU A 1 298 ? -4.664 11.688 -7.932 1.00 34.66 298 LEU A N 1
ATOM 2409 C CA . LEU A 1 298 ? -4.442 10.253 -8.087 1.00 34.66 298 LEU A CA 1
ATOM 2410 C C . LEU A 1 298 ? -4.299 9.979 -9.584 1.00 34.66 298 LEU A C 1
ATOM 2412 O O . LEU A 1 298 ? -5.177 10.352 -10.367 1.00 34.66 298 LEU A O 1
ATOM 2416 N N . THR A 1 299 ? -3.218 9.322 -9.994 1.00 33.50 299 THR A N 1
ATOM 2417 C CA . THR A 1 299 ? -3.076 8.840 -11.368 1.00 33.50 299 THR A CA 1
ATOM 2418 C C . THR A 1 299 ? -4.005 7.647 -11.569 1.00 33.50 299 THR A C 1
ATOM 2420 O O . THR A 1 299 ? -3.639 6.480 -11.495 1.00 33.50 299 THR A O 1
ATOM 2423 N N . ALA A 1 300 ? -5.269 7.959 -11.826 1.00 29.64 300 ALA A N 1
ATOM 2424 C CA . ALA A 1 300 ? -6.266 7.016 -12.270 1.00 29.64 300 ALA A CA 1
ATOM 2425 C C . ALA A 1 300 ? -6.091 6.751 -13.765 1.00 29.64 300 ALA A C 1
ATOM 2427 O O . ALA A 1 300 ? -6.521 7.541 -14.606 1.00 29.64 300 ALA A O 1
ATOM 2428 N N . ARG A 1 301 ? -5.477 5.626 -14.119 1.00 32.38 301 ARG A N 1
ATOM 2429 C CA . ARG A 1 301 ? -5.560 5.099 -15.482 1.00 32.38 301 ARG A CA 1
ATOM 2430 C C . ARG A 1 301 ? -6.183 3.716 -15.421 1.00 32.38 301 ARG A C 1
ATOM 2432 O O . ARG A 1 301 ? -5.753 2.879 -14.634 1.00 32.38 301 ARG A O 1
ATOM 2439 N N . CYS A 1 302 ? -7.186 3.468 -16.266 1.00 25.09 302 CYS A N 1
ATOM 2440 C CA . CYS A 1 302 ? -7.524 2.086 -16.584 1.00 25.09 302 CYS A CA 1
ATOM 2441 C C . CYS A 1 302 ? -6.272 1.500 -17.237 1.00 25.09 302 CYS A C 1
ATOM 2443 O O . CYS A 1 302 ? -5.830 2.009 -18.271 1.00 25.09 302 CYS A O 1
ATOM 2445 N N . PHE A 1 303 ? -5.688 0.475 -16.619 1.00 31.98 303 PHE A N 1
ATOM 2446 C CA . PHE A 1 303 ? -4.722 -0.388 -17.284 1.00 31.98 303 PHE A CA 1
ATOM 2447 C C . PHE A 1 303 ? -5.505 -1.221 -18.296 1.00 31.98 303 PHE A C 1
ATOM 2449 O O . PHE A 1 303 ? -5.774 -2.402 -18.106 1.00 31.98 303 PHE A O 1
ATOM 2456 N N . ASP A 1 304 ? -5.950 -0.553 -19.358 1.00 26.31 304 ASP A N 1
ATOM 2457 C CA . ASP A 1 304 ? -6.316 -1.240 -20.575 1.00 26.31 304 ASP A CA 1
ATOM 2458 C C . ASP A 1 304 ? -5.056 -1.955 -21.049 1.00 26.31 304 ASP A C 1
ATOM 2460 O O . ASP A 1 304 ? -3.952 -1.402 -20.965 1.00 26.31 304 ASP A O 1
ATOM 2464 N N . GLN A 1 305 ? -5.208 -3.192 -21.502 1.00 28.20 305 GLN A N 1
ATOM 2465 C CA . GLN A 1 305 ? -4.128 -3.953 -22.100 1.00 28.20 305 GLN A CA 1
ATOM 2466 C C . GLN A 1 305 ? -3.601 -3.180 -23.319 1.00 28.20 305 GLN A C 1
ATOM 2468 O O . GLN A 1 305 ? -3.926 -3.496 -24.459 1.00 28.20 305 GLN A O 1
ATOM 2473 N N . ARG A 1 306 ? -2.668 -2.243 -23.133 1.00 27.27 306 ARG A N 1
ATOM 2474 C CA . ARG A 1 306 ? -1.625 -2.004 -24.131 1.00 27.27 306 ARG A CA 1
ATOM 2475 C C . ARG A 1 306 ? -0.631 -3.152 -24.034 1.00 27.27 306 ARG A C 1
ATOM 2477 O O . ARG A 1 306 ? 0.561 -2.965 -23.824 1.00 27.27 306 ARG A O 1
ATOM 2484 N N . ALA A 1 307 ? -1.146 -4.357 -24.268 1.00 27.69 307 ALA A N 1
ATOM 2485 C CA . ALA A 1 307 ? -0.388 -5.342 -24.991 1.00 27.69 307 ALA A CA 1
ATOM 2486 C C . ALA A 1 307 ? 0.066 -4.635 -26.273 1.00 27.69 307 ALA A C 1
ATOM 2488 O O . ALA A 1 307 ? -0.738 -4.338 -27.160 1.00 27.69 307 ALA A O 1
ATOM 2489 N N . LYS A 1 308 ? 1.362 -4.341 -26.386 1.00 23.19 308 LYS A N 1
ATOM 2490 C CA . LYS A 1 308 ? 1.976 -4.360 -27.708 1.00 23.19 308 LYS A CA 1
ATOM 2491 C C . LYS A 1 308 ? 1.820 -5.802 -28.190 1.00 23.19 308 LYS A C 1
ATOM 2493 O O . LYS A 1 308 ? 2.657 -6.651 -27.917 1.00 23.19 308 LYS A O 1
ATOM 2498 N N . LEU A 1 309 ? 0.695 -6.083 -28.847 1.00 23.05 309 LEU A N 1
ATOM 2499 C CA . LEU A 1 309 ? 0.510 -7.270 -29.665 1.00 23.05 309 LEU A CA 1
ATOM 2500 C C . LEU A 1 309 ? 1.556 -7.197 -30.783 1.00 23.05 309 LEU A C 1
ATOM 2502 O O . LEU A 1 309 ? 1.345 -6.559 -31.811 1.00 23.05 309 LEU A O 1
ATOM 2506 N N . VAL A 1 310 ? 2.710 -7.822 -30.563 1.00 25.39 310 VAL A N 1
ATOM 2507 C CA . VAL A 1 310 ? 3.591 -8.274 -31.642 1.00 25.39 310 VAL A CA 1
ATOM 2508 C C . VAL A 1 310 ? 2.933 -9.540 -32.216 1.00 25.39 310 VAL A C 1
ATOM 2510 O O . VAL A 1 310 ? 2.453 -10.373 -31.445 1.00 25.39 310 VAL A O 1
ATOM 2513 N N . PRO A 1 311 ? 2.778 -9.677 -33.544 1.00 22.41 311 PRO A N 1
ATOM 2514 C CA . PRO A 1 311 ? 1.776 -10.568 -34.109 1.00 22.41 311 PRO A CA 1
ATOM 2515 C C . PRO A 1 311 ? 2.199 -12.033 -33.983 1.00 22.41 311 PRO A C 1
ATOM 2517 O O . PRO A 1 311 ? 3.113 -12.483 -34.666 1.00 22.41 311 PRO A O 1
ATOM 2520 N N . ALA A 1 312 ? 1.460 -12.811 -33.197 1.00 24.53 312 ALA A N 1
ATOM 2521 C CA . ALA A 1 312 ? 1.386 -14.256 -33.364 1.00 24.53 312 ALA A CA 1
ATOM 2522 C C . ALA A 1 312 ? -0.034 -14.737 -33.021 1.00 24.53 312 ALA A C 1
ATOM 2524 O O . ALA A 1 312 ? -0.484 -14.648 -31.887 1.00 24.53 312 ALA A O 1
ATOM 2525 N N . ARG A 1 313 ? -0.741 -15.155 -34.078 1.00 24.42 313 ARG A N 1
ATOM 2526 C CA . ARG A 1 313 ? -2.034 -15.864 -34.172 1.00 24.42 313 ARG A CA 1
ATOM 2527 C C . ARG A 1 313 ? -2.785 -16.181 -32.858 1.00 24.42 313 ARG A C 1
ATOM 2529 O O . ARG A 1 313 ? -2.339 -16.989 -32.054 1.00 24.42 313 ARG A O 1
ATOM 2536 N N . GLN A 1 314 ? -4.005 -15.638 -32.768 1.00 23.47 314 GLN A N 1
ATOM 2537 C CA . GLN A 1 314 ? -5.097 -16.034 -31.859 1.00 23.47 314 GLN A CA 1
ATOM 2538 C C . GLN A 1 314 ? -5.420 -17.549 -31.929 1.00 23.47 314 GLN A C 1
ATOM 2540 O O . GLN A 1 314 ? -5.186 -18.181 -32.964 1.00 23.47 314 GLN A O 1
ATOM 2545 N N . PRO A 1 315 ? -6.030 -18.112 -30.866 1.00 24.95 315 PRO A N 1
ATOM 2546 C CA . PRO A 1 315 ? -7.490 -18.070 -30.743 1.00 24.95 315 PRO A CA 1
ATOM 2547 C C . PRO A 1 315 ? -7.994 -17.415 -29.442 1.00 24.95 315 PRO A C 1
ATOM 2549 O O . PRO A 1 315 ? -7.368 -17.477 -28.392 1.00 24.95 315 PRO A O 1
ATOM 2552 N N . SER A 1 316 ? -9.151 -16.766 -29.586 1.00 26.02 316 SER A N 1
ATOM 2553 C CA . SER A 1 316 ? -10.060 -16.153 -28.604 1.00 26.02 316 SER A CA 1
ATOM 2554 C C . SER A 1 316 ? -9.926 -16.563 -27.125 1.00 26.02 316 SER A C 1
ATOM 2556 O O . SER A 1 316 ? -10.245 -17.696 -26.767 1.00 26.02 316 SER A O 1
ATOM 2558 N N . ILE A 1 317 ? -9.614 -15.587 -26.261 1.00 24.33 317 ILE A N 1
ATOM 2559 C CA . ILE A 1 317 ? -9.801 -15.647 -24.802 1.00 24.33 317 ILE A CA 1
ATOM 2560 C C . ILE A 1 317 ? -10.634 -14.428 -24.381 1.00 24.33 317 ILE A C 1
ATOM 2562 O O . ILE A 1 317 ? -10.361 -13.299 -24.785 1.00 24.33 317 ILE A O 1
ATOM 2566 N N . THR A 1 318 ? -11.690 -14.682 -23.614 1.00 23.48 318 THR A N 1
ATOM 2567 C CA . THR A 1 318 ? -12.624 -13.708 -23.037 1.00 23.48 318 THR A CA 1
ATOM 2568 C C . THR A 1 318 ? -11.907 -12.710 -22.125 1.00 23.48 318 THR A C 1
ATOM 2570 O O . THR A 1 318 ? -11.262 -13.099 -21.156 1.00 23.48 318 THR A O 1
ATOM 2573 N N . SER A 1 319 ? -12.039 -11.419 -22.433 1.00 27.14 319 SER A N 1
ATOM 2574 C CA . SER A 1 319 ? -11.444 -10.290 -21.715 1.00 27.14 319 SER A CA 1
ATOM 2575 C C . SER A 1 319 ? -12.136 -10.025 -20.369 1.00 27.14 319 SER A C 1
ATOM 2577 O O . SER A 1 319 ? -13.238 -9.475 -20.339 1.00 27.14 319 SER A O 1
ATOM 2579 N N . GLY A 1 320 ? -11.484 -10.368 -19.258 1.00 25.09 320 GLY A N 1
ATOM 2580 C CA . GLY A 1 320 ? -11.780 -9.801 -17.939 1.00 25.09 320 GLY A CA 1
ATOM 2581 C C . GLY A 1 320 ? -10.931 -8.545 -17.725 1.00 25.09 320 GLY A C 1
ATOM 2582 O O . GLY A 1 320 ? -9.709 -8.639 -17.654 1.00 25.09 320 GLY A O 1
ATOM 2583 N N . GLN A 1 321 ? -11.556 -7.368 -17.688 1.00 31.64 321 GLN A N 1
ATOM 2584 C CA . GLN A 1 321 ? -10.890 -6.077 -17.474 1.00 31.64 321 GLN A CA 1
ATOM 2585 C C . GLN A 1 321 ? -10.643 -5.852 -15.973 1.00 31.64 321 GLN A C 1
ATOM 2587 O O . GLN A 1 321 ? -11.596 -5.746 -15.206 1.00 31.64 321 GLN A O 1
ATOM 2592 N N . TYR A 1 322 ? -9.379 -5.753 -15.553 1.00 33.12 322 TYR A N 1
ATOM 2593 C CA . TYR A 1 322 ? -8.997 -5.427 -14.173 1.00 33.12 322 TYR A CA 1
ATOM 2594 C C . TYR A 1 322 ? -8.914 -3.900 -14.005 1.00 33.12 322 TYR A C 1
ATOM 2596 O O . TYR A 1 322 ? -8.186 -3.224 -14.728 1.00 33.12 322 TYR A O 1
ATOM 2604 N N . CYS A 1 323 ? -9.693 -3.348 -13.071 1.00 27.59 323 CYS A N 1
ATOM 2605 C CA . CYS A 1 323 ? -9.819 -1.910 -12.811 1.00 27.59 323 CYS A CA 1
ATOM 2606 C C . CYS A 1 323 ? -9.264 -1.575 -11.418 1.00 27.59 323 CYS A C 1
ATOM 2608 O O . CYS A 1 323 ? -9.943 -1.798 -10.417 1.00 27.59 323 CYS A O 1
ATOM 2610 N N . SER A 1 324 ? -8.048 -1.028 -11.358 1.00 24.17 324 SER A N 1
ATOM 2611 C CA . SER A 1 324 ? -7.270 -0.890 -10.119 1.00 24.17 324 SER A CA 1
ATOM 2612 C C . SER A 1 324 ? -6.615 0.489 -9.926 1.00 24.17 324 SER A C 1
ATOM 2614 O O . SER A 1 324 ? -6.089 1.055 -10.880 1.00 24.17 324 SER A O 1
ATOM 2616 N N . ILE A 1 325 ? -6.611 1.013 -8.695 1.00 30.09 325 ILE A N 1
ATOM 2617 C CA . ILE A 1 325 ? -6.003 2.301 -8.306 1.00 30.09 325 ILE A CA 1
ATOM 2618 C C . ILE A 1 325 ? -4.642 2.076 -7.658 1.00 30.09 325 ILE A C 1
ATOM 2620 O O . ILE A 1 325 ? -4.526 1.291 -6.716 1.00 30.09 325 ILE A O 1
ATOM 2624 N N . LEU A 1 326 ? -3.651 2.843 -8.107 1.00 32.00 326 LEU A N 1
ATOM 2625 C CA . LEU A 1 326 ? -2.373 3.009 -7.428 1.00 32.00 326 LEU A CA 1
ATOM 2626 C C . LEU A 1 326 ? -2.343 4.374 -6.728 1.00 32.00 326 LEU A C 1
ATOM 2628 O O . LEU A 1 326 ? -2.482 5.406 -7.382 1.00 32.00 326 LEU A O 1
ATOM 2632 N N . SER A 1 327 ? -2.166 4.376 -5.407 1.00 42.34 327 SER A N 1
ATOM 2633 C CA . SER A 1 327 ? -1.946 5.589 -4.617 1.00 42.34 327 SER A CA 1
ATOM 2634 C C . SER A 1 327 ? -0.457 5.730 -4.306 1.00 42.34 327 SER A C 1
ATOM 2636 O O . SER A 1 327 ? 0.141 4.881 -3.639 1.00 42.34 327 SER A O 1
ATOM 2638 N N . LEU A 1 328 ? 0.159 6.799 -4.811 1.00 48.62 328 LEU A N 1
ATOM 2639 C CA . LEU A 1 328 ? 1.529 7.172 -4.472 1.00 48.62 328 LEU A CA 1
ATOM 2640 C C . LEU A 1 328 ? 1.489 8.272 -3.413 1.00 48.62 328 LEU A C 1
ATOM 2642 O O . LEU A 1 328 ? 0.993 9.367 -3.676 1.00 48.62 328 LEU A O 1
ATOM 2646 N N . ARG A 1 329 ? 2.019 8.001 -2.218 1.00 39.38 329 ARG A N 1
ATOM 2647 C CA . ARG A 1 329 ? 2.215 9.024 -1.186 1.00 39.38 329 ARG A CA 1
ATOM 2648 C C . ARG A 1 329 ? 3.681 9.440 -1.143 1.00 39.38 329 ARG A C 1
ATOM 2650 O O . ARG A 1 329 ? 4.509 8.756 -0.549 1.00 39.38 329 ARG A O 1
ATOM 2657 N N . PHE A 1 330 ? 3.963 10.618 -1.692 1.00 30.59 330 PHE A N 1
ATOM 2658 C CA . PHE A 1 330 ? 5.161 11.393 -1.377 1.00 30.59 330 PHE A CA 1
ATOM 2659 C C . PHE A 1 330 ? 4.766 12.464 -0.362 1.00 30.59 330 PHE A C 1
ATOM 2661 O O . PHE A 1 330 ? 4.142 13.468 -0.703 1.00 30.59 330 PHE A O 1
ATOM 2668 N N . THR A 1 331 ? 5.079 12.261 0.919 1.00 24.30 331 THR A N 1
ATOM 2669 C CA . THR A 1 331 ? 4.966 13.355 1.890 1.00 24.30 331 THR A CA 1
ATOM 2670 C C . THR A 1 331 ? 6.110 14.345 1.679 1.00 24.30 331 THR A C 1
ATOM 2672 O O . THR A 1 331 ? 7.171 14.197 2.280 1.00 24.30 331 THR A O 1
ATOM 2675 N N . ALA A 1 332 ? 5.880 15.382 0.876 1.00 22.05 332 ALA A N 1
ATOM 2676 C CA . ALA A 1 332 ? 6.648 16.621 0.931 1.00 22.05 332 ALA A CA 1
ATOM 2677 C C . ALA A 1 332 ? 5.785 17.724 1.574 1.00 22.05 332 ALA A C 1
ATOM 2679 O O . ALA A 1 332 ? 4.812 18.206 1.000 1.00 22.05 332 ALA A O 1
ATOM 2680 N N . ARG A 1 333 ? 6.136 18.125 2.798 1.00 20.66 333 ARG A N 1
ATOM 2681 C CA . ARG A 1 333 ? 5.752 19.398 3.440 1.00 20.66 333 ARG A CA 1
ATOM 2682 C C . ARG A 1 333 ? 6.977 19.796 4.269 1.00 20.66 333 ARG A C 1
ATOM 2684 O O . ARG A 1 333 ? 7.549 18.937 4.927 1.00 20.66 333 ARG A O 1
ATOM 2691 N N . VAL A 1 334 ? 7.504 21.014 4.221 1.00 19.11 334 VAL A N 1
ATOM 2692 C CA . VAL A 1 334 ? 6.879 22.309 4.522 1.00 19.11 334 VAL A CA 1
ATOM 2693 C C . VAL A 1 334 ? 7.630 23.407 3.741 1.00 19.11 334 VAL A C 1
ATOM 2695 O O . VAL A 1 334 ? 8.812 23.239 3.454 1.00 19.11 334 VAL A O 1
ATOM 2698 N N . ILE A 1 335 ? 6.910 24.478 3.385 1.00 26.16 335 ILE A N 1
ATOM 2699 C CA . ILE A 1 335 ? 7.373 25.712 2.710 1.00 26.16 335 ILE A CA 1
ATOM 2700 C C . ILE A 1 335 ? 8.681 26.255 3.295 1.00 26.16 335 ILE A C 1
ATOM 2702 O O . ILE A 1 335 ? 8.772 26.301 4.544 1.00 26.16 335 ILE A O 1
#

Radius of gyration: 21.21 Å; chains: 1; bounding box: 47×58×61 Å

Sequence (335 aa):
MARTTPPRPLDVETLFPEVASYRKTVVRLHPRLGDPSARESSLGGPVLWPLSEPWPHCEDDHPRTAFSPPAQGPIPLVPVLQLFAADVPDLAFPSATDLLQVLWCPFDHEDGYVARPEIYWRDGSLSDLQPANRPRPTGADNDYLPDPCVLHPERVTDYPNWDLPDEVADALEVRFEQLEEETGWSYWSHLSVSDGVKVGGYPTWTQEPNWPTCPTCRVRMEHLLTISSNEFDGESWRTWLPIEDTPAMGTIWDLPYEQRTEIQCPPWAHARRHGRHLPVRMHQLLRQALRLPLRLFLTARCFDQRAKLVPARQPSITSGQYCSILSLRFTARVI